Protein AF-A0A955B1M8-F1 (afdb_monomer)

Structure (mmCIF, N/CA/C/O backbone):
data_AF-A0A955B1M8-F1
#
_entry.id   AF-A0A955B1M8-F1
#
loop_
_atom_site.group_PDB
_atom_site.id
_atom_site.type_symbol
_atom_site.label_atom_id
_atom_site.label_alt_id
_atom_site.label_comp_id
_atom_site.label_asym_id
_atom_site.label_entity_id
_atom_site.label_seq_id
_atom_site.pdbx_PDB_ins_code
_atom_site.Cartn_x
_atom_site.Cartn_y
_atom_site.Cartn_z
_atom_site.occupancy
_atom_site.B_iso_or_equiv
_atom_site.auth_seq_id
_atom_site.auth_comp_id
_atom_site.auth_asym_id
_atom_site.auth_atom_id
_atom_site.pdbx_PDB_model_num
ATOM 1 N N . SER A 1 1 ? -8.672 4.794 -13.422 1.00 84.69 1 SER A N 1
ATOM 2 C CA . SER A 1 1 ? -8.353 3.386 -13.128 1.00 84.69 1 SER A CA 1
ATOM 3 C C . SER A 1 1 ? -8.372 2.590 -14.419 1.00 84.69 1 SER A C 1
ATOM 5 O O . SER A 1 1 ? -9.160 2.911 -15.304 1.00 84.69 1 SER A O 1
ATOM 7 N N . ILE A 1 2 ? -7.541 1.549 -14.507 1.00 91.94 2 ILE A N 1
ATOM 8 C CA . ILE A 1 2 ? -7.387 0.694 -15.699 1.00 91.94 2 ILE A CA 1
ATOM 9 C C . ILE A 1 2 ? -8.718 0.086 -16.150 1.00 91.94 2 ILE A C 1
ATOM 11 O O . ILE A 1 2 ? -9.044 0.092 -17.334 1.00 91.94 2 ILE A O 1
ATOM 15 N N . GLY A 1 3 ? -9.528 -0.379 -15.192 1.00 90.88 3 GLY A N 1
ATOM 16 C CA . GLY A 1 3 ? -10.853 -0.920 -15.483 1.00 90.88 3 GLY A CA 1
ATOM 17 C C . GLY A 1 3 ? -11.763 0.094 -16.174 1.00 90.88 3 GLY A C 1
ATOM 18 O O . GLY A 1 3 ? -12.448 -0.270 -17.115 1.00 90.88 3 GLY A O 1
ATOM 19 N N . ASN A 1 4 ? -11.717 1.371 -15.779 1.00 88.06 4 ASN A N 1
ATOM 20 C CA . ASN A 1 4 ? -12.517 2.447 -16.377 1.00 88.06 4 ASN A CA 1
ATOM 21 C C . ASN A 1 4 ? -11.866 3.136 -17.579 1.00 88.06 4 ASN A C 1
ATOM 23 O O . ASN A 1 4 ? -12.480 4.038 -18.138 1.00 88.06 4 ASN A O 1
ATOM 27 N N . GLU A 1 5 ? -10.660 2.718 -17.972 1.00 86.19 5 GLU A N 1
ATOM 28 C CA . GLU A 1 5 ? -9.931 3.282 -19.115 1.00 86.19 5 GLU A CA 1
ATOM 29 C C . GLU A 1 5 ? -9.796 4.809 -19.022 1.00 86.19 5 GLU A C 1
ATOM 31 O O . GLU A 1 5 ? -9.979 5.533 -19.996 1.00 86.19 5 GLU A O 1
ATOM 36 N N . LEU A 1 6 ? -9.506 5.305 -17.814 1.00 87.31 6 LEU A N 1
ATOM 37 C CA . LEU A 1 6 ? -9.215 6.726 -17.608 1.00 87.31 6 LEU A CA 1
ATOM 38 C C . LEU A 1 6 ? -7.874 7.098 -18.264 1.00 87.31 6 LEU A C 1
ATOM 40 O O . LEU A 1 6 ? -7.127 6.231 -18.717 1.00 87.31 6 LEU A O 1
ATOM 44 N N . ASN A 1 7 ? -7.545 8.386 -18.279 1.00 83.25 7 ASN A N 1
ATOM 45 C CA . ASN A 1 7 ? -6.286 8.860 -18.862 1.00 83.25 7 ASN A CA 1
ATOM 46 C C . ASN A 1 7 ? -5.085 8.696 -17.915 1.00 83.25 7 ASN A C 1
ATOM 48 O O . ASN A 1 7 ? -3.943 8.736 -18.362 1.00 83.25 7 ASN A O 1
ATOM 52 N N . ASP A 1 8 ? -5.341 8.518 -16.619 1.00 81.19 8 ASP A N 1
ATOM 53 C CA . ASP A 1 8 ? -4.325 8.432 -15.580 1.00 81.19 8 ASP A CA 1
ATOM 54 C C . ASP A 1 8 ? -4.761 7.537 -14.406 1.00 81.19 8 ASP A C 1
ATOM 56 O O . ASP A 1 8 ? -5.911 7.075 -14.285 1.00 81.19 8 ASP A O 1
ATOM 60 N N . CYS A 1 9 ? -3.813 7.289 -13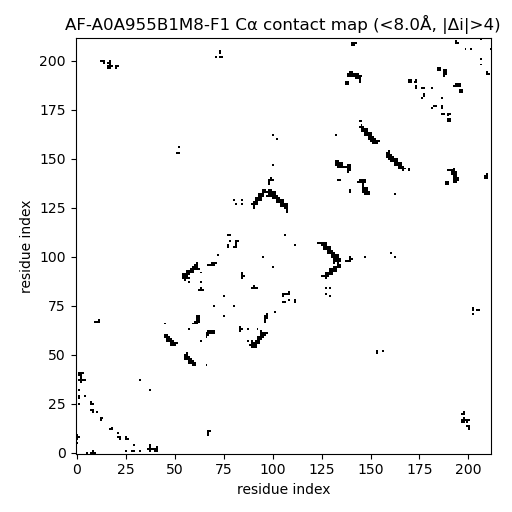.500 1.00 78.00 9 CYS A N 1
ATOM 61 C CA . CYS A 1 9 ? -4.070 6.501 -12.300 1.00 78.00 9 CYS A CA 1
ATOM 62 C C . CYS A 1 9 ? -4.919 7.249 -11.261 1.00 78.00 9 CYS A C 1
ATOM 64 O O . CYS A 1 9 ? -5.491 6.601 -10.385 1.00 78.00 9 CYS A O 1
ATOM 66 N N . GLN A 1 10 ? -5.014 8.583 -11.355 1.00 82.81 10 GLN A N 1
ATOM 67 C CA . GLN A 1 10 ? -5.601 9.458 -10.337 1.00 82.81 10 GLN A CA 1
ATOM 68 C C . GLN A 1 10 ? -5.016 9.194 -8.948 1.00 82.81 10 GLN A C 1
ATOM 70 O O . GLN A 1 10 ? -5.730 9.230 -7.955 1.00 82.81 10 GLN A O 1
ATOM 75 N N . CYS A 1 11 ? -3.715 8.919 -8.859 1.00 77.81 11 CYS A N 1
ATOM 76 C CA . CYS A 1 11 ? -3.073 8.532 -7.605 1.00 77.81 11 CYS A CA 1
ATOM 77 C C . CYS A 1 11 ? -3.009 9.668 -6.573 1.00 77.81 11 CYS A C 1
ATOM 79 O O . CYS A 1 11 ? -2.651 9.410 -5.438 1.00 77.81 11 CYS A O 1
ATOM 81 N N . GLY A 1 12 ? -3.339 10.914 -6.938 1.00 76.31 12 GLY A N 1
ATOM 82 C CA . GLY A 1 12 ? -3.339 12.048 -6.007 1.00 76.31 12 GLY A CA 1
ATOM 83 C C . GLY A 1 12 ? -1.964 12.690 -5.779 1.00 76.31 12 GLY A C 1
ATOM 84 O O . GLY A 1 12 ? -1.802 13.437 -4.817 1.00 76.31 12 GLY A O 1
ATOM 85 N N . TYR A 1 13 ? -0.982 12.426 -6.648 1.00 85.38 13 TYR A N 1
ATOM 86 C CA . TYR A 1 13 ? 0.336 13.060 -6.584 1.00 85.38 13 TYR A CA 1
ATOM 87 C C . TYR A 1 13 ? 0.274 14.540 -6.971 1.00 85.38 13 TYR A C 1
ATOM 89 O O . TYR A 1 13 ? -0.303 14.911 -7.993 1.00 85.38 13 TYR A O 1
ATOM 97 N N . THR A 1 14 ? 0.923 15.389 -6.179 1.00 84.75 14 THR A N 1
ATOM 98 C CA . THR A 1 14 ? 1.076 16.823 -6.473 1.00 84.75 14 THR A CA 1
ATOM 99 C C . THR A 1 14 ? 2.412 17.148 -7.137 1.00 84.75 14 THR A C 1
ATOM 101 O O . THR A 1 14 ? 2.517 18.168 -7.815 1.00 84.75 14 THR A O 1
ATOM 104 N N . ASP A 1 15 ? 3.420 16.288 -6.976 1.00 91.50 15 ASP A N 1
ATOM 105 C CA . ASP A 1 15 ? 4.753 16.502 -7.530 1.00 91.50 15 ASP A CA 1
ATOM 106 C C . ASP A 1 15 ? 4.849 16.039 -9.002 1.00 91.50 15 ASP A C 1
ATOM 108 O O . ASP A 1 15 ? 4.360 14.953 -9.343 1.00 91.50 15 ASP A O 1
ATOM 112 N N . PRO A 1 16 ? 5.465 16.825 -9.906 1.00 92.12 16 PRO A N 1
ATOM 113 C CA . PRO A 1 16 ? 5.622 16.444 -11.310 1.00 92.12 16 PRO A CA 1
ATOM 114 C C . PRO A 1 16 ? 6.433 15.161 -11.539 1.00 92.12 16 PRO A C 1
ATOM 116 O O . PRO A 1 16 ? 6.123 14.412 -12.465 1.00 92.12 16 PRO A O 1
ATOM 119 N N . ARG A 1 17 ? 7.460 14.885 -10.725 1.00 91.94 17 ARG A N 1
ATOM 120 C CA . ARG A 1 17 ? 8.286 13.674 -10.844 1.00 91.94 17 ARG A CA 1
ATOM 121 C C . ARG A 1 17 ? 7.486 12.438 -10.454 1.00 91.94 17 ARG A C 1
ATOM 123 O O . ARG A 1 17 ? 7.549 11.428 -11.153 1.00 91.94 17 ARG A O 1
ATOM 130 N N . ASP A 1 18 ? 6.707 12.530 -9.382 1.00 91.69 18 ASP A N 1
ATOM 131 C CA . ASP A 1 18 ? 5.825 11.442 -8.957 1.00 91.69 18 ASP A CA 1
ATOM 132 C C . ASP A 1 18 ? 4.757 11.158 -10.026 1.00 91.69 18 ASP A C 1
ATOM 134 O O . ASP A 1 18 ? 4.557 10.004 -10.408 1.00 91.69 18 ASP A O 1
ATOM 138 N N . ASN A 1 19 ? 4.150 12.207 -10.596 1.00 91.81 19 ASN A N 1
ATOM 139 C CA . ASN A 1 19 ? 3.197 12.074 -11.703 1.00 91.81 19 ASN A CA 1
ATOM 140 C C . ASN A 1 19 ? 3.824 11.465 -12.967 1.00 91.81 19 ASN A C 1
ATOM 142 O O . ASN A 1 19 ? 3.188 10.644 -13.623 1.00 91.81 19 ASN A O 1
ATOM 146 N N . TYR A 1 20 ? 5.069 11.815 -13.299 1.00 94.56 20 TYR A N 1
ATOM 147 C CA . TYR A 1 20 ? 5.779 11.254 -14.452 1.00 94.56 20 TYR A CA 1
ATOM 148 C C . TYR A 1 20 ? 5.910 9.728 -14.360 1.00 94.56 20 TYR A C 1
ATOM 150 O O . TYR A 1 20 ? 5.519 9.009 -15.280 1.00 94.56 20 TYR A O 1
ATOM 158 N N . PHE A 1 21 ? 6.406 9.213 -13.232 1.00 95.38 21 PHE A N 1
ATOM 159 C CA . PHE A 1 21 ? 6.533 7.767 -13.046 1.00 95.38 21 PHE A CA 1
ATOM 160 C C . PHE A 1 21 ? 5.171 7.079 -12.917 1.00 95.38 21 PHE A C 1
ATOM 162 O O . PHE A 1 21 ? 4.982 5.982 -13.446 1.00 95.38 21 PHE A O 1
ATOM 169 N N . ALA A 1 22 ? 4.202 7.723 -12.266 1.00 93.50 22 ALA A N 1
ATOM 170 C CA . ALA A 1 22 ? 2.839 7.211 -12.201 1.00 93.50 22 ALA A CA 1
ATOM 171 C C . ALA A 1 22 ? 2.211 7.059 -13.597 1.00 93.50 22 ALA A C 1
ATOM 173 O O . ALA A 1 22 ? 1.536 6.064 -13.854 1.00 93.50 22 ALA A O 1
ATOM 174 N N . GLN A 1 23 ? 2.474 7.994 -14.514 1.00 95.00 23 GLN A N 1
ATOM 175 C CA . GLN A 1 23 ? 1.978 7.904 -15.885 1.00 95.00 23 GLN A CA 1
ATOM 176 C C . GLN A 1 23 ? 2.639 6.756 -16.656 1.00 95.00 23 GLN A C 1
ATOM 178 O O . GLN A 1 23 ? 1.936 5.998 -17.314 1.00 95.00 23 GLN A O 1
ATOM 183 N N . ILE A 1 24 ? 3.958 6.557 -16.523 1.00 95.81 24 ILE A N 1
ATOM 184 C CA . ILE A 1 24 ? 4.655 5.443 -17.195 1.00 95.81 24 ILE A CA 1
ATOM 185 C C . ILE A 1 24 ? 4.062 4.091 -16.787 1.00 95.81 24 ILE A C 1
ATOM 187 O O . ILE A 1 24 ? 3.782 3.250 -17.644 1.00 95.81 24 ILE A O 1
ATOM 191 N N . SER A 1 25 ? 3.870 3.866 -15.484 1.00 94.94 25 SER A N 1
ATOM 192 C CA . SER A 1 25 ? 3.309 2.600 -14.999 1.00 94.94 25 SER A CA 1
ATOM 193 C C . SER A 1 25 ? 1.847 2.429 -15.421 1.00 94.94 25 SER A C 1
ATOM 195 O O . SER A 1 25 ? 1.438 1.319 -15.780 1.00 94.94 25 SER A O 1
ATOM 197 N N . TYR A 1 26 ? 1.075 3.519 -15.444 1.00 94.94 26 TYR A N 1
ATOM 198 C CA . TYR A 1 26 ? -0.305 3.519 -15.916 1.00 94.94 26 TYR A CA 1
ATOM 199 C C . TYR A 1 26 ? -0.406 3.152 -17.398 1.00 94.94 26 TYR A C 1
ATOM 201 O O . TYR A 1 26 ? -1.131 2.218 -17.738 1.00 94.94 26 TYR A O 1
ATOM 209 N N . ASP A 1 27 ? 0.354 3.827 -18.261 1.00 95.81 27 ASP A N 1
ATOM 210 C CA . ASP A 1 27 ? 0.342 3.614 -19.710 1.00 95.81 27 ASP A CA 1
ATOM 211 C C . ASP A 1 27 ? 0.753 2.184 -20.063 1.00 95.81 27 ASP A C 1
ATOM 213 O O . ASP A 1 27 ? 0.076 1.512 -20.847 1.00 95.81 27 ASP A O 1
ATOM 217 N N . TYR A 1 28 ? 1.817 1.682 -19.425 1.00 96.50 28 TYR A N 1
ATOM 218 C CA . TYR A 1 28 ? 2.248 0.297 -19.583 1.00 96.50 28 TYR A CA 1
ATOM 219 C C . TYR A 1 28 ? 1.136 -0.677 -19.177 1.00 96.50 28 TYR A C 1
ATOM 221 O O . TYR A 1 28 ? 0.776 -1.568 -19.948 1.00 96.50 28 TYR A O 1
ATOM 229 N N . THR A 1 29 ? 0.540 -0.491 -17.998 1.00 96.06 29 THR A N 1
ATOM 230 C CA . THR A 1 29 ? -0.522 -1.380 -17.502 1.00 96.06 29 THR A CA 1
ATOM 231 C C . THR A 1 29 ? -1.754 -1.327 -18.402 1.00 96.06 29 THR A C 1
ATOM 233 O O . THR A 1 29 ? -2.336 -2.365 -18.720 1.00 96.06 29 THR A O 1
ATOM 236 N N . GLN A 1 30 ? -2.142 -0.138 -18.866 1.00 94.69 30 GLN A N 1
ATOM 237 C CA . GLN A 1 30 ? -3.281 0.050 -19.757 1.00 94.69 30 GLN A CA 1
ATOM 238 C C . GLN A 1 30 ? -3.051 -0.683 -21.082 1.00 94.69 30 GLN A C 1
ATOM 240 O O . GLN A 1 30 ? -3.934 -1.419 -21.528 1.00 94.69 30 GLN A O 1
ATOM 245 N N . ALA A 1 31 ? -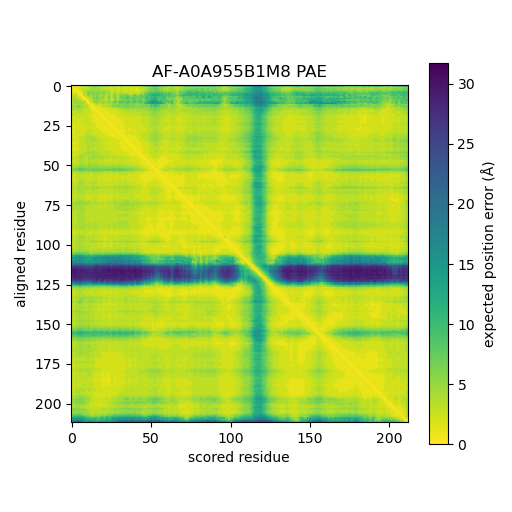1.863 -0.550 -21.678 1.00 95.31 31 ALA A N 1
ATOM 246 C CA . ALA A 1 31 ? -1.502 -1.221 -22.925 1.00 95.31 31 ALA A CA 1
ATOM 247 C C . ALA A 1 31 ? -1.485 -2.757 -22.803 1.00 95.31 31 ALA A C 1
ATOM 249 O O . ALA A 1 31 ? -1.883 -3.441 -23.745 1.00 95.31 31 ALA A O 1
ATOM 250 N N . HIS A 1 32 ? -1.100 -3.293 -21.640 1.00 96.12 32 HIS A N 1
ATOM 251 C CA . HIS A 1 32 ? -0.934 -4.737 -21.418 1.00 96.12 32 HIS A CA 1
ATOM 252 C C . HIS A 1 32 ? -2.121 -5.417 -20.717 1.00 96.12 32 HIS A C 1
ATOM 254 O O . HIS A 1 32 ? -2.119 -6.633 -20.531 1.00 96.12 32 HIS A O 1
ATOM 260 N N . THR A 1 33 ? -3.174 -4.677 -20.363 1.00 96.88 33 THR A N 1
ATOM 261 C CA . THR A 1 33 ? -4.392 -5.262 -19.786 1.00 96.88 33 THR A CA 1
ATOM 262 C C . THR A 1 33 ? -5.435 -5.500 -20.874 1.00 96.88 33 THR A C 1
ATOM 264 O O . THR A 1 33 ? -5.958 -4.552 -21.459 1.00 96.88 33 THR A O 1
ATOM 267 N N . SER A 1 34 ? -5.784 -6.765 -21.119 1.00 96.94 34 SER A N 1
ATOM 268 C CA . SER A 1 34 ? -6.830 -7.145 -22.084 1.00 96.94 34 SER A CA 1
ATOM 269 C C . SER A 1 34 ? -8.209 -6.561 -21.736 1.00 96.94 34 SER A C 1
ATOM 271 O O . SER A 1 34 ? -8.515 -6.324 -20.567 1.00 96.94 34 SER A O 1
ATOM 273 N N . ALA A 1 35 ? -9.091 -6.424 -22.730 1.00 96.06 35 ALA A N 1
ATOM 274 C CA . ALA A 1 35 ? -10.457 -5.933 -22.521 1.00 96.06 35 ALA A CA 1
ATOM 275 C C . ALA A 1 35 ? -11.272 -6.781 -21.522 1.00 96.06 35 ALA A C 1
ATOM 277 O O . ALA A 1 35 ? -12.074 -6.233 -20.769 1.00 96.06 35 ALA A O 1
ATOM 278 N N . GLU A 1 36 ? -11.060 -8.100 -21.494 1.00 97.44 36 GLU A N 1
ATOM 279 C CA . GLU A 1 36 ? -11.683 -9.000 -20.515 1.00 97.44 36 GLU A CA 1
ATOM 280 C C . GLU A 1 36 ? -11.273 -8.631 -19.085 1.00 97.44 36 GLU A C 1
ATOM 282 O O . GLU A 1 36 ? -12.127 -8.336 -18.250 1.00 97.44 36 GLU A O 1
ATOM 287 N N . HIS A 1 37 ? -9.967 -8.535 -18.831 1.00 97.50 37 HIS A N 1
ATOM 288 C CA . HIS A 1 37 ? -9.439 -8.163 -17.521 1.00 97.50 37 HIS A CA 1
ATOM 289 C C . HIS A 1 37 ? -9.816 -6.727 -17.120 1.00 97.50 37 HIS A C 1
ATOM 291 O O . HIS A 1 37 ? -10.076 -6.474 -15.948 1.00 97.50 37 HIS A O 1
ATOM 297 N N . ARG A 1 38 ? -9.931 -5.784 -18.069 1.00 95.75 38 ARG A N 1
ATOM 298 C CA . ARG A 1 38 ? -10.443 -4.432 -17.769 1.00 95.75 38 ARG A CA 1
ATOM 299 C C . ARG A 1 38 ? -11.888 -4.466 -17.275 1.00 95.75 38 ARG A C 1
ATOM 301 O O . ARG A 1 38 ? -12.208 -3.753 -16.330 1.00 95.75 38 ARG A O 1
ATOM 308 N N . ARG A 1 39 ? -12.761 -5.283 -17.882 1.00 96.31 39 ARG A N 1
ATOM 309 C CA . ARG A 1 39 ? -14.145 -5.462 -17.396 1.00 96.31 39 ARG A CA 1
ATOM 310 C C . ARG A 1 39 ? -14.152 -6.056 -15.994 1.00 96.31 39 ARG A C 1
ATOM 312 O O . ARG A 1 39 ? -14.760 -5.468 -15.114 1.00 96.31 39 ARG A O 1
ATOM 319 N N . TYR A 1 40 ? -13.376 -7.115 -15.770 1.00 97.25 40 TYR A N 1
ATOM 320 C CA . TYR A 1 40 ? -13.223 -7.702 -14.440 1.00 97.25 40 TYR A CA 1
ATOM 321 C C . TYR A 1 40 ? -12.792 -6.666 -13.386 1.00 97.25 40 TYR A C 1
ATOM 323 O O . TYR A 1 40 ? -13.433 -6.541 -12.349 1.00 97.25 40 TYR A O 1
ATOM 331 N N . LEU A 1 41 ? -11.756 -5.867 -13.667 1.00 96.25 41 LEU A N 1
ATOM 332 C CA . LEU A 1 41 ? -11.272 -4.827 -12.750 1.00 96.25 41 LEU A CA 1
ATOM 333 C C . LEU A 1 41 ? -12.301 -3.719 -12.489 1.00 96.25 41 LEU A C 1
ATOM 335 O O . LEU A 1 41 ? -12.273 -3.100 -11.428 1.00 96.25 41 LEU A O 1
ATOM 339 N N . ARG A 1 42 ? -13.173 -3.433 -13.460 1.00 94.88 42 ARG A N 1
ATOM 340 C CA . ARG A 1 42 ? -14.242 -2.433 -13.342 1.00 94.88 42 ARG A CA 1
ATOM 341 C C . ARG A 1 42 ? -15.334 -2.873 -12.371 1.00 94.88 42 ARG A C 1
ATOM 343 O O . ARG A 1 42 ? -15.902 -2.023 -11.694 1.00 94.88 42 ARG A O 1
ATOM 350 N N . ASP A 1 43 ? -15.591 -4.175 -12.316 1.00 95.81 43 ASP A N 1
ATOM 351 C CA . ASP A 1 43 ? -16.682 -4.769 -11.541 1.00 95.81 43 ASP A CA 1
ATOM 352 C C . ASP A 1 43 ? -16.273 -5.094 -10.092 1.00 95.81 43 ASP A C 1
ATOM 354 O O . ASP A 1 43 ? -17.103 -5.532 -9.293 1.00 95.81 43 ASP A O 1
ATOM 358 N N . LEU A 1 44 ? -15.002 -4.876 -9.730 1.00 95.81 44 LEU A N 1
ATOM 359 C CA . LEU A 1 44 ? -14.532 -5.060 -8.360 1.00 95.81 44 LEU A CA 1
ATOM 360 C C . LEU A 1 44 ? -15.223 -4.075 -7.403 1.00 95.81 44 LEU A C 1
ATOM 362 O O . LEU A 1 44 ? -15.355 -2.889 -7.721 1.00 95.81 44 LEU A O 1
ATOM 366 N N . PRO A 1 45 ? -15.621 -4.532 -6.202 1.00 95.44 45 PRO A N 1
ATOM 367 C CA . PRO A 1 45 ? -16.217 -3.653 -5.212 1.00 95.44 45 PRO A CA 1
ATOM 368 C C . PRO A 1 45 ? -15.192 -2.621 -4.728 1.00 95.44 45 PRO A C 1
ATOM 370 O O . PRO A 1 45 ? -14.009 -2.917 -4.559 1.00 95.44 45 PRO A O 1
ATOM 373 N N . THR A 1 46 ? -15.656 -1.401 -4.466 1.00 93.25 46 THR A N 1
ATOM 374 C CA . THR A 1 46 ? -14.808 -0.316 -3.946 1.00 93.25 46 THR A CA 1
ATOM 375 C C . THR A 1 46 ? -14.442 -0.502 -2.474 1.00 93.25 46 THR A C 1
ATOM 377 O O . THR A 1 46 ? -13.443 0.051 -2.015 1.00 93.25 46 THR A O 1
ATOM 380 N N . GLU A 1 47 ? -15.247 -1.273 -1.743 1.00 97.06 47 GLU A N 1
ATOM 381 C CA . GLU A 1 47 ? -15.049 -1.634 -0.343 1.00 97.06 47 GLU A CA 1
ATOM 382 C C . GLU A 1 47 ? -15.650 -3.013 -0.041 1.00 97.06 47 GLU A C 1
ATOM 384 O O . GLU A 1 47 ? -16.558 -3.476 -0.732 1.00 97.06 47 GLU A O 1
ATOM 389 N N . ILE A 1 48 ? -15.156 -3.667 1.009 1.00 98.31 48 ILE A N 1
ATOM 390 C CA . ILE A 1 48 ? -15.704 -4.929 1.521 1.00 98.31 48 ILE A CA 1
ATOM 391 C C . ILE A 1 48 ? -16.027 -4.738 2.998 1.00 98.31 48 ILE A C 1
ATOM 393 O O . ILE A 1 48 ? -15.197 -4.244 3.758 1.00 98.31 48 ILE A O 1
ATOM 397 N N . ARG A 1 49 ? -17.222 -5.159 3.416 1.00 98.44 49 ARG A N 1
ATOM 398 C CA . ARG A 1 49 ? -17.677 -5.080 4.807 1.00 98.44 49 ARG A CA 1
ATOM 399 C C . ARG A 1 49 ? -18.050 -6.455 5.324 1.00 98.44 49 ARG A C 1
ATOM 401 O O . ARG A 1 49 ? -18.740 -7.208 4.640 1.00 98.44 49 ARG A O 1
ATOM 408 N N . PHE A 1 50 ? -17.618 -6.771 6.536 1.00 98.00 50 PHE A N 1
ATOM 409 C CA . PHE A 1 50 ? -17.975 -8.014 7.216 1.00 98.00 50 PHE A CA 1
ATOM 410 C C . PHE A 1 50 ? -17.895 -7.843 8.736 1.00 98.00 50 PHE A C 1
ATOM 412 O O . PHE A 1 50 ? -17.490 -6.793 9.233 1.00 98.00 50 PHE A O 1
ATOM 419 N N . ARG A 1 51 ? -18.310 -8.867 9.488 1.00 96.38 51 ARG A N 1
ATOM 420 C CA . ARG A 1 51 ? -18.145 -8.913 10.945 1.00 96.38 51 ARG A CA 1
ATOM 421 C C . ARG A 1 51 ? -17.047 -9.897 11.323 1.00 96.38 51 ARG A C 1
ATOM 423 O O . ARG A 1 51 ? -17.042 -11.024 10.832 1.00 96.38 51 ARG A O 1
ATOM 430 N N . LEU A 1 52 ? -16.161 -9.477 12.217 1.00 95.06 52 LEU A N 1
ATOM 431 C CA . LEU A 1 52 ? -15.239 -10.344 12.940 1.00 95.06 52 LEU A CA 1
ATOM 432 C C . LEU A 1 52 ? -15.737 -10.411 14.386 1.00 95.06 52 LEU A C 1
ATOM 434 O O . LEU A 1 52 ? -15.553 -9.466 15.152 1.00 95.06 52 LEU A O 1
ATOM 438 N N . ASN A 1 53 ? -16.450 -11.490 14.719 1.00 93.00 53 ASN A N 1
ATOM 439 C CA . ASN A 1 53 ? -17.277 -11.581 15.928 1.00 93.00 53 ASN A CA 1
ATOM 440 C C . ASN A 1 53 ? -18.222 -10.370 16.052 1.00 93.00 53 ASN A C 1
ATOM 442 O O . ASN A 1 53 ? -19.066 -10.152 15.178 1.00 93.00 53 ASN A O 1
ATOM 446 N N . GLU A 1 54 ? -18.074 -9.563 17.106 1.00 90.88 54 GLU A N 1
ATOM 447 C CA . GLU A 1 54 ? -18.935 -8.403 17.341 1.00 90.88 54 GLU A CA 1
ATOM 448 C C . GLU A 1 54 ? -18.477 -7.119 16.638 1.00 90.88 54 GLU A C 1
ATOM 450 O O . GLU A 1 54 ? -19.205 -6.125 16.639 1.00 90.88 54 GLU A O 1
ATOM 455 N N . ARG A 1 55 ? -17.306 -7.143 15.993 1.00 94.31 55 ARG A N 1
ATOM 456 C CA . ARG A 1 55 ? -16.677 -5.968 15.382 1.00 94.31 55 ARG A CA 1
ATOM 457 C C . ARG A 1 55 ? -17.005 -5.874 13.897 1.00 94.31 55 ARG A C 1
ATOM 459 O O . ARG A 1 55 ? -16.840 -6.836 13.146 1.00 94.31 55 ARG A O 1
ATOM 466 N N . ARG A 1 56 ? -17.436 -4.698 13.454 1.00 97.25 56 ARG A N 1
ATOM 467 C CA . ARG A 1 56 ? -17.647 -4.327 12.051 1.00 97.25 56 ARG A CA 1
ATOM 468 C C . ARG A 1 56 ? -16.300 -3.998 11.419 1.00 97.25 56 ARG A C 1
ATOM 470 O O . ARG A 1 56 ? -15.611 -3.084 11.865 1.00 97.25 56 ARG A O 1
ATOM 477 N N . VAL A 1 57 ? -15.940 -4.733 10.376 1.00 98.44 57 VAL A N 1
ATOM 478 C CA . VAL A 1 57 ? -14.692 -4.552 9.636 1.00 98.44 57 VAL A CA 1
ATOM 479 C C . VAL A 1 57 ? -14.992 -3.950 8.271 1.00 98.44 57 VAL A C 1
ATOM 481 O O . VAL A 1 57 ? -15.860 -4.446 7.547 1.00 98.44 57 VAL A O 1
ATOM 484 N N . LEU A 1 58 ? -14.248 -2.906 7.914 1.00 98.69 58 LEU A N 1
ATOM 485 C CA . LEU A 1 58 ? -14.254 -2.277 6.599 1.00 98.69 58 LEU A CA 1
ATOM 486 C C . LEU A 1 58 ? -12.887 -2.453 5.935 1.00 98.69 58 LEU A C 1
ATOM 488 O O . LEU A 1 58 ? -11.878 -1.992 6.463 1.00 98.69 58 LEU A O 1
ATOM 492 N N . LEU A 1 59 ? -12.860 -3.066 4.754 1.00 98.56 59 LEU A N 1
ATOM 493 C CA . LEU A 1 59 ? -11.710 -3.055 3.854 1.00 98.56 59 LEU A CA 1
ATOM 494 C C . LEU A 1 59 ? -11.916 -1.969 2.795 1.00 98.56 59 LEU A C 1
ATOM 496 O O . LEU A 1 59 ? -12.913 -1.994 2.071 1.00 98.56 59 LEU A O 1
ATOM 500 N N . CYS A 1 60 ? -10.960 -1.054 2.669 1.00 97.88 60 CYS A N 1
ATOM 501 C CA . CYS A 1 60 ? -10.957 0.002 1.656 1.00 97.88 60 CYS A CA 1
ATOM 502 C C . CYS A 1 60 ? -9.538 0.211 1.099 1.00 97.88 60 CYS A C 1
ATOM 504 O O . CYS A 1 60 ? -8.557 -0.218 1.701 1.00 97.88 60 CYS A O 1
ATOM 506 N N . HIS A 1 61 ? -9.405 0.841 -0.074 1.00 96.31 61 HIS A N 1
ATOM 507 C CA . HIS A 1 61 ? -8.079 1.047 -0.672 1.00 96.31 61 HIS A CA 1
ATOM 508 C C . HIS A 1 61 ? -7.290 2.165 0.030 1.00 96.31 61 HIS A C 1
ATOM 510 O O . HIS A 1 61 ? -6.244 1.889 0.602 1.00 96.31 61 HIS A O 1
ATOM 516 N N . GLY A 1 62 ? -7.780 3.409 0.001 1.00 95.50 62 GLY A N 1
ATOM 517 C CA . GLY A 1 62 ? -7.116 4.567 0.618 1.00 95.50 62 GLY A CA 1
ATOM 518 C C . GLY A 1 62 ? -7.722 4.931 1.968 1.00 95.50 62 GLY A C 1
ATOM 519 O O . GLY A 1 62 ? -7.123 4.710 3.017 1.00 95.50 62 GLY A O 1
ATOM 520 N N . SER A 1 63 ? -8.944 5.455 1.942 1.00 96.69 63 SER A N 1
ATOM 521 C CA . SER A 1 63 ? -9.753 5.717 3.132 1.00 96.69 63 SER A CA 1
ATOM 522 C C . SER A 1 63 ? -11.220 5.332 2.879 1.00 96.69 63 SER A C 1
ATOM 524 O O . SER A 1 63 ? -11.614 5.183 1.716 1.00 96.69 63 SER A O 1
ATOM 526 N N . PRO A 1 64 ? -12.066 5.255 3.927 1.00 97.00 64 PRO A N 1
ATOM 527 C CA . PRO A 1 64 ? -13.514 5.089 3.765 1.00 97.00 64 PRO A CA 1
ATOM 528 C C . PRO A 1 64 ? -14.176 6.192 2.926 1.00 97.00 64 PRO A C 1
ATOM 530 O O . PRO A 1 64 ? -15.249 6.000 2.366 1.00 97.00 64 PRO A O 1
ATOM 533 N N . ARG A 1 65 ? -13.536 7.363 2.825 1.00 94.81 65 ARG A N 1
ATOM 534 C CA . ARG A 1 65 ? -14.045 8.519 2.084 1.00 94.81 65 ARG A CA 1
ATOM 535 C C . ARG A 1 65 ? -13.641 8.496 0.614 1.00 94.81 65 ARG A C 1
ATOM 537 O O . ARG A 1 65 ? -14.385 8.993 -0.233 1.00 94.81 65 ARG A O 1
ATOM 544 N N . ARG A 1 66 ? -12.428 8.026 0.305 1.00 94.25 66 ARG A N 1
ATOM 545 C CA . ARG A 1 66 ? -11.870 8.120 -1.046 1.00 94.25 66 ARG A CA 1
ATOM 546 C C . ARG A 1 66 ? -10.785 7.074 -1.308 1.00 94.25 66 ARG A C 1
ATOM 548 O O . ARG A 1 66 ? -9.854 6.897 -0.530 1.00 94.25 66 ARG A O 1
ATOM 555 N N . THR A 1 67 ? -10.857 6.444 -2.480 1.00 93.00 67 THR A N 1
ATOM 556 C CA . THR A 1 67 ? -9.929 5.388 -2.915 1.00 93.00 67 THR A CA 1
ATOM 557 C C . THR A 1 67 ? -8.471 5.844 -3.008 1.00 93.00 67 THR A C 1
ATOM 559 O O . THR A 1 67 ? -7.599 5.097 -2.593 1.00 93.00 67 THR A O 1
ATOM 562 N N . ASN A 1 68 ? -8.192 7.039 -3.533 1.00 91.88 68 ASN A N 1
ATOM 563 C CA . ASN A 1 68 ? -6.835 7.573 -3.743 1.00 91.88 68 ASN A CA 1
ATOM 564 C C . ASN A 1 68 ? -6.362 8.506 -2.609 1.00 91.88 68 ASN A C 1
ATOM 566 O O . ASN A 1 68 ? -5.542 9.396 -2.826 1.00 91.88 68 ASN A O 1
ATOM 570 N N . GLU A 1 69 ? -6.954 8.393 -1.419 1.00 94.19 69 GLU A N 1
ATOM 571 C CA . GLU A 1 69 ? -6.529 9.177 -0.263 1.00 94.19 69 GLU A CA 1
ATOM 572 C C . GLU A 1 69 ? -5.380 8.476 0.463 1.00 94.19 69 GLU A C 1
ATOM 574 O O . GLU A 1 69 ? -5.522 7.346 0.928 1.00 94.19 69 GLU A O 1
ATOM 579 N N . PHE A 1 70 ? -4.242 9.161 0.586 1.00 94.62 70 PHE A N 1
ATOM 580 C CA . PHE A 1 70 ? -3.120 8.679 1.383 1.00 94.62 70 PHE A CA 1
ATOM 581 C C . PHE A 1 70 ? -3.350 8.945 2.871 1.00 94.62 70 PHE A C 1
ATOM 583 O O . PHE A 1 70 ? -3.400 10.096 3.308 1.00 94.62 70 PHE A O 1
ATOM 590 N N . VAL A 1 71 ? -3.417 7.871 3.656 1.00 96.62 71 VAL A N 1
ATOM 591 C CA . VAL A 1 71 ? -3.512 7.929 5.119 1.00 96.62 71 VAL A CA 1
ATOM 592 C C . VAL A 1 71 ? -2.186 7.474 5.727 1.00 96.62 71 VAL A C 1
ATOM 594 O O . VAL A 1 71 ? -1.900 6.280 5.842 1.00 96.62 71 VAL A O 1
ATOM 597 N N . TRP A 1 72 ? -1.352 8.445 6.095 1.00 96.69 72 TRP A N 1
ATOM 598 C CA . TRP A 1 72 ? -0.009 8.212 6.632 1.00 96.69 72 TRP A CA 1
ATOM 599 C C . TRP A 1 72 ? -0.007 8.102 8.153 1.00 96.69 72 TRP A C 1
ATOM 601 O O . TRP A 1 72 ? -0.738 8.833 8.828 1.00 96.69 72 TRP A O 1
ATOM 611 N N . GLU A 1 73 ? 0.883 7.273 8.699 1.00 96.69 73 GLU A N 1
ATOM 612 C CA . GLU A 1 73 ? 1.054 7.110 10.145 1.00 96.69 73 GLU A CA 1
ATOM 613 C C . GLU A 1 73 ? 1.385 8.455 10.812 1.00 96.69 73 GLU A C 1
ATOM 615 O O . GLU A 1 73 ? 0.768 8.847 11.804 1.00 96.69 73 GLU A O 1
ATOM 620 N N . SER A 1 74 ? 2.347 9.194 10.260 1.00 96.00 74 SER A N 1
ATOM 621 C CA . SER A 1 74 ? 2.922 10.358 10.931 1.00 96.00 74 SER A CA 1
ATOM 622 C C . SER A 1 74 ? 2.081 11.628 10.905 1.00 96.00 74 SER A C 1
ATOM 624 O O . SER A 1 74 ? 2.305 12.505 11.748 1.00 96.00 74 SER A O 1
ATOM 626 N N . SER A 1 75 ? 1.187 11.752 9.919 1.00 95.31 75 SER A N 1
ATOM 627 C CA . SER A 1 75 ? 0.419 12.971 9.636 1.00 95.31 75 SER A CA 1
ATOM 628 C C . SER A 1 75 ? -1.088 12.805 9.824 1.00 95.31 75 SER A C 1
ATOM 630 O O . SER A 1 75 ? -1.801 13.807 9.856 1.00 95.31 75 SER A O 1
ATOM 632 N N . SER A 1 76 ? -1.576 11.581 10.050 1.00 96.81 76 SER A N 1
ATOM 633 C CA . SER A 1 76 ? -2.972 11.347 10.427 1.00 96.81 76 SER A CA 1
ATOM 634 C C . SER A 1 76 ? -3.137 11.420 11.944 1.00 96.81 76 SER A C 1
ATOM 636 O O . SER A 1 76 ? -2.535 10.638 12.687 1.00 96.81 76 SER A O 1
ATOM 638 N N . SER A 1 77 ? -3.961 12.353 12.423 1.00 95.75 77 SER A N 1
ATOM 639 C CA . SER A 1 77 ? -4.284 12.464 13.850 1.00 95.75 77 SER A CA 1
ATOM 640 C C . SER A 1 77 ? -5.294 11.398 14.286 1.00 95.75 77 SER A C 1
ATOM 642 O O . SER A 1 77 ? -6.113 10.944 13.489 1.00 95.75 77 SER A O 1
ATOM 644 N N . ASN A 1 78 ? -5.289 11.031 15.572 1.00 95.62 78 ASN A N 1
ATOM 645 C CA . ASN A 1 78 ? -6.264 10.073 16.114 1.00 95.62 78 ASN A CA 1
ATOM 646 C C . ASN A 1 78 ? -7.705 10.555 15.921 1.00 95.62 78 ASN A C 1
ATOM 648 O O . ASN A 1 78 ? -8.560 9.770 15.542 1.00 95.62 78 ASN A O 1
ATOM 652 N N . GLN A 1 79 ? -7.954 11.853 16.112 1.00 94.38 79 GLN A N 1
ATOM 653 C CA . GLN A 1 79 ? -9.272 12.471 15.927 1.00 94.38 79 GLN A CA 1
ATOM 654 C C . GLN A 1 79 ? -9.765 12.355 14.480 1.00 94.38 79 GLN A C 1
ATOM 656 O O . GLN A 1 79 ? -10.940 12.085 14.248 1.00 94.38 79 GLN A O 1
ATOM 661 N N . PHE A 1 80 ? -8.872 12.543 13.503 1.00 95.19 80 PHE A N 1
ATOM 662 C CA . PHE A 1 80 ? -9.208 12.385 12.091 1.00 95.19 80 PHE A CA 1
ATOM 663 C C . PHE A 1 80 ? -9.547 10.930 11.756 1.00 95.19 80 PHE A C 1
ATOM 665 O O . PHE A 1 80 ? -10.599 10.669 11.179 1.00 95.19 80 PHE A O 1
ATOM 672 N N . LEU A 1 81 ? -8.690 9.988 12.163 1.00 97.19 81 LEU A N 1
ATOM 673 C CA . LEU A 1 81 ? -8.905 8.562 11.910 1.00 97.19 81 LEU A CA 1
ATOM 674 C C . LEU A 1 81 ? -10.170 8.044 12.606 1.00 97.19 81 LEU A C 1
ATOM 676 O O . LEU A 1 81 ? -10.935 7.300 11.999 1.00 97.19 81 LEU A O 1
ATOM 680 N N . ARG A 1 82 ? -10.417 8.472 13.853 1.00 95.88 82 ARG A N 1
ATOM 681 C CA . ARG A 1 82 ? -11.603 8.077 14.621 1.00 95.88 82 ARG A CA 1
ATOM 682 C C . ARG A 1 82 ? -12.878 8.571 13.952 1.00 95.88 82 ARG A C 1
ATOM 684 O O . ARG A 1 82 ? -13.770 7.769 13.716 1.00 95.88 82 ARG A O 1
ATOM 691 N N . ARG A 1 83 ? -12.920 9.847 13.548 1.00 95.31 83 ARG A N 1
ATOM 692 C CA . ARG A 1 83 ? -14.055 10.397 12.794 1.00 95.31 83 ARG A CA 1
ATOM 693 C C . ARG A 1 83 ? -14.344 9.580 11.533 1.00 95.31 83 ARG A C 1
ATOM 695 O O . ARG A 1 83 ? -15.498 9.268 11.283 1.00 95.31 83 ARG A O 1
ATOM 702 N N . LEU A 1 84 ? -13.316 9.227 10.756 1.00 96.81 84 LEU A N 1
ATOM 703 C CA . LEU A 1 84 ? -13.506 8.422 9.545 1.00 96.81 84 LEU A CA 1
ATOM 704 C C . LEU A 1 84 ? -14.051 7.021 9.847 1.00 96.81 84 LEU A C 1
ATOM 706 O O . LEU A 1 84 ? -14.871 6.524 9.083 1.00 96.81 84 LEU A O 1
ATOM 710 N N . ALA A 1 85 ? -13.599 6.382 10.928 1.00 97.12 85 ALA A N 1
ATOM 711 C CA . ALA A 1 85 ? -14.113 5.080 11.349 1.00 97.12 85 ALA A CA 1
ATOM 712 C C . ALA A 1 85 ? -15.586 5.167 11.792 1.00 97.12 85 ALA A C 1
ATOM 714 O O . ALA A 1 85 ? -16.397 4.340 11.376 1.00 97.12 85 ALA A O 1
ATOM 715 N N . ASP A 1 86 ? -15.941 6.210 12.550 1.00 95.19 86 ASP A N 1
ATOM 716 C CA . ASP A 1 86 ? -17.307 6.464 13.021 1.00 95.19 86 ASP A CA 1
ATOM 717 C C . ASP A 1 86 ? -18.272 6.770 11.874 1.00 95.19 86 ASP A C 1
ATOM 719 O O . ASP A 1 86 ? -19.324 6.142 11.770 1.00 95.19 86 ASP A O 1
ATOM 723 N N . GLU A 1 87 ? -17.899 7.687 10.974 1.00 96.12 87 GLU A N 1
ATOM 724 C CA . GLU A 1 87 ? -18.679 8.016 9.771 1.00 96.12 87 GLU A CA 1
ATOM 725 C C . GLU A 1 87 ? -18.867 6.796 8.863 1.00 96.12 87 GLU A C 1
ATOM 727 O O . GLU A 1 87 ? -19.885 6.667 8.186 1.00 96.12 87 GLU A O 1
ATOM 732 N N . ALA A 1 88 ? -17.885 5.894 8.851 1.00 97.12 88 ALA A N 1
ATOM 733 C CA . ALA A 1 88 ? -17.945 4.652 8.105 1.00 97.12 88 ALA A CA 1
ATOM 734 C C . ALA A 1 88 ? -18.651 3.519 8.858 1.00 97.12 88 ALA A C 1
ATOM 736 O O . ALA A 1 88 ? -18.745 2.425 8.300 1.00 97.12 88 ALA A O 1
ATOM 737 N N . GLU A 1 89 ? -19.117 3.739 10.091 1.00 96.69 89 GLU A N 1
ATOM 738 C CA . GLU A 1 89 ? -19.742 2.720 10.936 1.00 96.69 89 GLU A CA 1
ATOM 739 C C . GLU A 1 89 ? -18.880 1.447 11.068 1.00 96.69 89 GLU A C 1
ATOM 741 O O . GLU A 1 89 ? -19.376 0.319 10.971 1.00 96.69 89 GLU A O 1
ATOM 746 N N . ALA A 1 90 ? -17.568 1.623 11.248 1.00 97.31 90 ALA A N 1
ATOM 747 C CA . ALA A 1 90 ? -16.596 0.538 11.310 1.00 97.31 90 ALA A CA 1
ATOM 748 C C . ALA A 1 90 ? -15.804 0.571 12.621 1.00 97.31 90 ALA A C 1
ATOM 750 O O . ALA A 1 90 ? -15.233 1.591 12.996 1.00 97.31 90 ALA A O 1
ATOM 751 N N . ASP A 1 91 ? -15.712 -0.582 13.280 1.00 96.44 91 ASP A N 1
ATOM 752 C CA . ASP A 1 91 ? -14.914 -0.751 14.499 1.00 96.44 91 ASP A CA 1
ATOM 753 C C . ASP A 1 91 ? -13.454 -1.088 14.145 1.00 96.44 91 ASP A C 1
ATOM 755 O O . ASP A 1 91 ? -12.529 -0.835 14.915 1.00 96.44 91 ASP A O 1
ATOM 759 N N . ILE A 1 92 ? -13.230 -1.653 12.953 1.00 98.00 92 ILE A N 1
ATOM 760 C CA . ILE A 1 92 ? -11.907 -1.890 12.376 1.00 98.00 92 ILE A CA 1
ATOM 761 C C . ILE A 1 92 ? -11.904 -1.401 10.926 1.00 98.00 92 ILE A C 1
ATOM 763 O O . ILE A 1 92 ? -12.690 -1.873 10.103 1.00 98.00 92 ILE A O 1
ATOM 767 N N . VAL A 1 93 ? -10.989 -0.492 10.599 1.00 98.56 93 VAL A N 1
ATOM 768 C CA . VAL A 1 93 ? -10.725 -0.040 9.230 1.00 98.56 93 VAL A CA 1
ATOM 769 C C . VAL A 1 93 ? -9.396 -0.618 8.771 1.00 98.56 93 VAL A C 1
ATOM 771 O O . VAL A 1 93 ? -8.344 -0.290 9.317 1.00 98.56 93 VAL A O 1
ATOM 774 N N . CYS A 1 94 ? -9.440 -1.446 7.735 1.00 98.56 94 CYS A N 1
ATOM 775 C CA . CYS A 1 94 ? -8.268 -1.939 7.031 1.00 98.56 94 CYS A CA 1
ATOM 776 C C . CYS A 1 94 ? -8.119 -1.160 5.719 1.00 98.56 94 CYS A C 1
ATOM 778 O O . CYS A 1 94 ? -8.902 -1.335 4.781 1.00 98.56 94 CYS A O 1
ATOM 780 N N . ALA A 1 95 ? -7.113 -0.297 5.669 1.00 97.81 95 ALA A N 1
ATOM 781 C CA . ALA A 1 95 ? -6.731 0.489 4.504 1.00 97.81 95 ALA A CA 1
ATOM 782 C C . ALA A 1 95 ? -5.408 -0.018 3.911 1.00 97.81 95 ALA A C 1
ATOM 784 O O . ALA A 1 95 ? -4.688 -0.800 4.530 1.00 97.81 95 ALA A O 1
ATOM 785 N N . THR A 1 96 ? -5.064 0.441 2.714 1.00 95.88 96 THR A N 1
ATOM 786 C CA . THR A 1 96 ? -3.776 0.186 2.058 1.00 95.88 96 THR A CA 1
ATOM 787 C C . THR A 1 96 ? -3.285 1.485 1.397 1.00 95.88 96 THR A C 1
ATOM 789 O O . THR A 1 96 ? -3.150 2.504 2.078 1.00 95.88 96 THR A O 1
ATOM 792 N N . HIS A 1 97 ? -3.025 1.478 0.089 1.00 94.62 97 HIS A N 1
ATOM 793 C CA . HIS A 1 97 ? -2.696 2.611 -0.781 1.00 94.62 97 HIS A CA 1
ATOM 794 C C . HIS A 1 97 ? -1.325 3.248 -0.546 1.00 94.62 97 HIS A C 1
ATOM 796 O O . HIS A 1 97 ? -0.536 3.338 -1.483 1.00 94.62 97 HIS A O 1
ATOM 802 N N . THR A 1 98 ? -0.996 3.628 0.691 1.00 94.31 98 THR A N 1
ATOM 803 C CA . THR A 1 98 ? 0.362 4.081 1.026 1.00 94.31 98 THR A CA 1
ATOM 804 C C . THR A 1 98 ? 1.379 2.970 0.808 1.00 94.31 98 THR A C 1
ATOM 806 O O . THR A 1 98 ? 2.528 3.260 0.529 1.00 94.31 98 THR A O 1
ATOM 809 N N . GLY A 1 99 ? 0.974 1.707 0.960 1.00 92.19 99 GLY A N 1
ATOM 810 C CA . GLY A 1 99 ? 1.866 0.560 0.864 1.00 92.19 99 GLY A CA 1
ATOM 811 C C . GLY A 1 99 ? 2.846 0.411 2.021 1.00 92.19 99 GLY A C 1
ATOM 812 O O . GLY A 1 99 ? 3.734 -0.419 1.908 1.00 92.19 99 GLY A O 1
ATOM 813 N N . ILE A 1 100 ? 2.685 1.169 3.112 1.00 95.69 100 ILE A N 1
ATOM 814 C CA . ILE A 1 100 ? 3.500 1.062 4.330 1.00 95.69 100 ILE A CA 1
ATOM 815 C C . ILE A 1 100 ? 2.601 0.612 5.472 1.00 95.69 100 ILE A C 1
ATOM 817 O O . ILE A 1 100 ? 1.670 1.335 5.842 1.00 95.69 100 ILE A O 1
ATOM 821 N N . LYS A 1 101 ? 2.893 -0.558 6.041 1.00 97.19 101 LYS A N 1
ATOM 822 C CA . LYS A 1 101 ? 2.119 -1.110 7.146 1.00 97.19 101 LYS A CA 1
ATOM 823 C C . LYS A 1 101 ? 2.289 -0.316 8.437 1.00 97.19 101 LYS A C 1
ATOM 825 O O . LYS A 1 101 ? 3.388 0.101 8.800 1.00 97.19 101 LYS A O 1
ATOM 830 N N . TRP A 1 102 ? 1.188 -0.143 9.150 1.00 97.81 102 TRP A N 1
ATOM 831 C CA . TRP A 1 102 ? 1.140 0.383 10.512 1.00 97.81 102 TRP A CA 1
ATOM 832 C C . TRP A 1 102 ? -0.249 0.119 11.083 1.00 97.81 102 TRP A C 1
ATOM 834 O O . TRP A 1 102 ? -1.203 -0.115 10.342 1.00 97.81 102 TRP A O 1
ATOM 844 N N . GLU A 1 103 ? -0.382 0.173 12.399 1.00 98.00 103 GLU A N 1
ATOM 845 C CA . GLU A 1 103 ? -1.685 0.092 13.047 1.00 98.00 103 GLU A CA 1
ATOM 846 C C . GLU A 1 103 ? -1.813 1.120 14.164 1.00 98.00 103 GLU A C 1
ATOM 848 O O . GLU A 1 103 ? -0.818 1.640 14.680 1.00 98.00 103 GLU A O 1
ATOM 853 N N . ARG A 1 104 ? -3.054 1.430 14.532 1.00 97.12 104 ARG A N 1
ATOM 854 C CA . ARG A 1 104 ? -3.355 2.289 15.668 1.00 97.12 104 ARG A CA 1
ATOM 855 C C . ARG A 1 104 ? -4.695 1.936 16.293 1.00 97.12 104 ARG A C 1
ATOM 857 O O . ARG A 1 104 ? -5.708 1.882 15.600 1.00 97.12 104 ARG A O 1
ATOM 864 N N . THR A 1 105 ? -4.697 1.799 17.613 1.00 96.06 105 THR A N 1
ATOM 865 C CA . THR A 1 105 ? -5.919 1.814 18.420 1.00 96.06 105 THR A CA 1
ATOM 866 C C . THR A 1 105 ? -6.356 3.259 18.648 1.00 96.06 105 THR A C 1
ATOM 868 O O . THR A 1 105 ? -5.549 4.118 19.013 1.00 96.06 105 THR A O 1
ATOM 871 N N . LEU A 1 106 ? -7.625 3.534 18.381 1.00 94.38 106 LEU A N 1
ATOM 872 C CA . LEU A 1 106 ? -8.238 4.851 18.392 1.00 94.38 106 LEU A CA 1
ATOM 873 C C . LEU A 1 106 ? -9.277 4.903 19.517 1.00 94.38 106 LEU A C 1
ATOM 875 O O . LEU A 1 106 ? -10.348 4.302 19.360 1.00 94.38 106 LEU A O 1
ATOM 879 N N . PRO A 1 107 ? -8.990 5.633 20.607 1.00 89.19 107 PRO A N 1
ATOM 880 C CA . PRO A 1 107 ? -9.963 5.819 21.671 1.00 89.19 107 PRO A CA 1
ATOM 881 C C . PRO A 1 107 ? -11.181 6.599 21.171 1.00 89.19 107 PRO A C 1
ATOM 883 O O . PRO A 1 107 ? -11.167 7.187 20.078 1.00 89.19 107 PRO A O 1
ATOM 886 N N . SER A 1 108 ? -12.243 6.591 21.971 1.00 81.75 108 SER A N 1
ATOM 887 C CA . SER A 1 108 ? -13.476 7.321 21.673 1.00 81.75 108 SER A CA 1
ATOM 888 C C . SER A 1 108 ? -13.220 8.826 21.471 1.00 81.75 108 SER A C 1
ATOM 890 O O . SER A 1 108 ? -12.236 9.396 21.953 1.00 81.75 108 SER A O 1
ATOM 892 N N . ILE A 1 109 ? -14.109 9.507 20.735 1.00 76.44 109 ILE A N 1
ATOM 893 C CA . ILE A 1 109 ? -13.984 10.959 20.509 1.00 76.44 109 ILE A CA 1
ATOM 894 C C . ILE A 1 109 ? -14.011 11.729 21.834 1.00 76.44 109 ILE A C 1
ATOM 896 O O . ILE A 1 109 ? -13.268 12.699 21.970 1.00 76.44 109 ILE A O 1
ATOM 900 N N . GLU A 1 110 ? -14.817 11.290 22.804 1.00 72.25 110 GLU A N 1
ATOM 901 C CA . GLU A 1 110 ? -14.894 11.900 24.135 1.00 72.25 110 GLU A CA 1
ATOM 902 C C . GLU A 1 110 ? -13.516 11.900 24.811 1.00 72.25 110 GLU A C 1
ATOM 904 O O . GLU A 1 110 ? -13.009 12.964 25.171 1.00 72.25 110 GLU A O 1
ATOM 909 N N . GLU A 1 111 ? -12.839 10.750 24.837 1.00 72.75 111 GLU A N 1
ATOM 910 C CA . GLU A 1 111 ? -11.482 10.600 25.382 1.00 72.75 111 GLU A CA 1
ATOM 911 C C . GLU A 1 111 ? -10.417 11.392 24.606 1.00 72.75 111 GLU A C 1
ATOM 913 O O . GLU A 1 111 ? -9.420 11.838 25.172 1.00 72.75 111 GLU A O 1
ATOM 918 N N . LEU A 1 112 ? -10.617 11.599 23.302 1.00 74.94 112 LEU A N 1
ATOM 919 C CA . LEU A 1 112 ? -9.732 12.416 22.465 1.00 74.94 112 LEU A CA 1
ATOM 920 C C . LEU A 1 112 ? -9.972 13.926 22.607 1.00 74.94 112 LEU A C 1
ATOM 922 O O . LEU A 1 112 ? -9.125 14.713 22.165 1.00 74.94 112 LEU A O 1
ATOM 926 N N . SER A 1 113 ? -11.132 14.321 23.134 1.00 68.56 113 SER A N 1
ATOM 927 C CA . SER A 1 113 ? -11.574 15.713 23.262 1.00 68.56 113 SER A CA 1
ATOM 928 C C . SER A 1 113 ? -11.320 16.305 24.647 1.00 68.56 113 SER A C 1
ATOM 930 O O . SER A 1 113 ? -11.218 17.527 24.761 1.00 68.56 113 SER A O 1
ATOM 932 N N . ASP A 1 114 ? -11.152 15.462 25.670 1.00 56.28 114 ASP A N 1
ATOM 933 C CA . ASP A 1 114 ? -11.117 15.899 27.058 1.00 56.28 114 ASP A CA 1
ATOM 934 C C . ASP A 1 114 ? -9.885 15.383 27.810 1.00 56.28 114 ASP A C 1
ATOM 936 O O . ASP A 1 114 ? -9.770 14.210 28.155 1.00 56.28 114 ASP A O 1
ATOM 940 N N . SER A 1 115 ? -8.951 16.284 28.118 1.00 53.19 115 SER A N 1
ATOM 941 C CA . SER A 1 115 ? -7.907 16.034 29.119 1.00 53.19 115 SER A CA 1
ATOM 942 C C . SER A 1 115 ? -8.297 16.546 30.513 1.00 53.19 115 SER A C 1
ATOM 944 O O . SER A 1 115 ? -7.469 16.488 31.423 1.00 53.19 115 SER A O 1
ATOM 946 N N . THR A 1 116 ? -9.537 17.031 30.719 1.00 49.34 116 THR A N 1
ATOM 947 C CA . THR A 1 116 ? -9.929 17.687 31.984 1.00 49.34 116 THR A CA 1
ATOM 948 C C . THR A 1 116 ? -11.341 17.435 32.524 1.00 49.34 116 THR A C 1
ATOM 950 O O . THR A 1 116 ? -11.565 17.763 33.690 1.00 49.34 116 THR A O 1
ATOM 953 N N . VAL A 1 117 ? -12.284 16.836 31.793 1.00 50.16 117 VAL A N 1
ATOM 954 C CA . VAL A 1 117 ? -13.633 16.569 32.325 1.00 50.16 117 VAL A CA 1
ATOM 955 C C . VAL A 1 117 ? -13.981 15.087 32.235 1.00 50.16 117 VAL A C 1
ATOM 957 O O . VAL A 1 117 ? -14.444 14.558 31.233 1.00 50.16 117 VAL A O 1
ATOM 960 N N . SER A 1 118 ? -13.806 14.416 33.372 1.00 45.97 118 SER A N 1
ATOM 961 C CA . SER A 1 118 ? -14.434 13.132 33.676 1.00 45.97 118 SER A CA 1
ATOM 962 C C . SER A 1 118 ? -15.954 13.337 33.730 1.00 45.97 118 SER A C 1
ATOM 964 O O . SER A 1 118 ? -16.509 13.647 34.789 1.00 45.97 118 SER A O 1
ATOM 966 N N . THR A 1 119 ? -16.645 13.166 32.606 1.00 47.84 119 THR A N 1
ATOM 967 C CA . THR A 1 119 ? -18.073 12.848 32.640 1.00 47.84 119 THR A CA 1
ATOM 968 C C . THR A 1 119 ? -18.203 11.330 32.718 1.00 47.84 119 THR A C 1
ATOM 970 O O . THR A 1 119 ? -17.741 10.590 31.858 1.00 47.84 119 THR A O 1
ATOM 973 N N . GLN A 1 120 ? -18.757 10.848 33.829 1.00 45.50 120 GLN A N 1
ATOM 974 C CA . GLN A 1 120 ? -19.058 9.435 34.042 1.00 45.50 120 GLN A CA 1
ATOM 975 C C . GLN A 1 120 ? -20.260 9.048 33.172 1.00 45.50 120 GLN A C 1
ATOM 977 O O . GLN A 1 120 ? -21.390 9.003 33.653 1.00 45.50 120 GLN A O 1
ATOM 982 N N . SER A 1 121 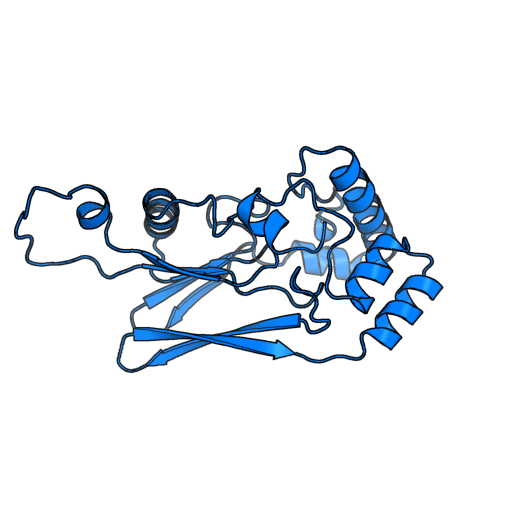? -20.021 8.803 31.883 1.00 51.56 121 SER A N 1
ATOM 983 C CA . SER A 1 121 ? -20.932 8.021 31.050 1.00 51.56 121 SER A CA 1
ATOM 984 C C . SER A 1 121 ? -20.632 6.537 31.268 1.00 51.56 121 SER A C 1
ATOM 986 O O . SER A 1 121 ? -19.490 6.096 31.163 1.00 51.56 121 SER A O 1
ATOM 988 N N . SER A 1 122 ? -21.652 5.758 31.626 1.00 51.56 122 SER A N 1
ATOM 989 C CA . SER A 1 122 ? -21.539 4.339 32.003 1.00 51.56 122 SER A CA 1
ATOM 990 C C . SER A 1 122 ? -21.337 3.389 30.815 1.00 51.56 122 SER A C 1
ATOM 992 O O . SER A 1 122 ? -21.302 2.175 31.010 1.00 51.56 122 SER A O 1
ATOM 994 N N . ILE A 1 123 ? -21.274 3.919 29.591 1.00 54.56 123 ILE A N 1
ATOM 995 C CA . ILE A 1 123 ? -21.101 3.160 28.353 1.00 54.56 123 ILE A CA 1
ATOM 996 C C . ILE A 1 123 ? -19.959 3.828 27.591 1.00 54.56 123 ILE A C 1
ATOM 998 O O . ILE A 1 123 ? -20.163 4.825 26.908 1.00 54.56 123 ILE A O 1
ATOM 1002 N N . THR A 1 124 ? -18.744 3.316 27.767 1.00 62.03 124 THR A N 1
ATOM 1003 C CA . THR A 1 124 ? -17.594 3.726 26.959 1.00 62.03 124 THR A CA 1
ATOM 1004 C C . THR A 1 124 ? -17.746 3.086 25.584 1.00 62.03 124 THR A C 1
ATOM 1006 O O . THR A 1 124 ? -17.826 1.859 25.484 1.00 62.03 124 THR A O 1
ATOM 1009 N N . GLU A 1 125 ? -17.835 3.905 24.536 1.00 70.88 125 GLU A N 1
ATOM 1010 C CA . GLU A 1 125 ? -17.771 3.417 23.155 1.00 70.88 125 GLU A CA 1
ATOM 1011 C C . GLU A 1 125 ? -16.486 2.596 22.966 1.00 70.88 125 GLU A C 1
ATOM 1013 O O . GLU A 1 125 ? -15.426 3.022 23.436 1.00 70.88 125 GLU A O 1
ATOM 1018 N N . PRO A 1 126 ? -16.540 1.426 22.307 1.00 80.56 126 PRO A N 1
ATOM 1019 C CA . PRO A 1 126 ? -15.351 0.617 22.115 1.00 80.56 126 PRO A CA 1
ATOM 1020 C C . PRO A 1 126 ? -14.318 1.349 21.249 1.00 80.56 126 PRO A C 1
ATOM 1022 O O . PRO A 1 126 ? -14.647 2.099 20.317 1.00 80.56 126 PRO A O 1
ATOM 1025 N N . ASP A 1 127 ? -13.047 1.074 21.533 1.00 90.25 127 ASP A N 1
ATOM 1026 C CA . ASP A 1 127 ? -11.935 1.521 20.703 1.00 90.25 127 ASP A CA 1
ATOM 1027 C C . ASP A 1 127 ? -12.119 1.059 19.253 1.00 90.25 127 ASP A C 1
ATOM 1029 O O . ASP A 1 127 ? -12.486 -0.090 18.978 1.00 90.25 127 ASP A O 1
ATOM 1033 N N . ALA A 1 128 ? -11.802 1.955 18.321 1.00 94.69 128 ALA A N 1
ATOM 1034 C CA . ALA A 1 128 ? -11.700 1.617 16.910 1.00 94.69 128 ALA A CA 1
ATOM 1035 C C . ALA A 1 128 ? -10.251 1.256 16.572 1.00 94.69 128 ALA A C 1
ATOM 1037 O O . ALA A 1 128 ? -9.312 1.723 17.214 1.00 94.69 128 ALA A O 1
ATOM 1038 N N . HIS A 1 129 ? -10.042 0.453 15.535 1.00 97.00 129 HIS A N 1
ATOM 1039 C CA . HIS A 1 129 ? -8.704 0.079 15.083 1.00 97.00 129 HIS A CA 1
ATOM 1040 C C . HIS A 1 129 ? -8.500 0.495 13.635 1.00 97.00 129 HIS A C 1
ATOM 1042 O O . HIS A 1 129 ? -9.290 0.146 12.762 1.00 97.00 129 HIS A O 1
ATOM 1048 N N . TRP A 1 130 ? -7.420 1.224 13.374 1.00 98.25 130 TRP A N 1
ATOM 1049 C CA . TRP A 1 130 ? -6.990 1.543 12.020 1.00 98.25 130 TRP A CA 1
ATOM 1050 C C . TRP A 1 130 ? -5.764 0.722 11.668 1.00 98.25 130 TRP A C 1
ATOM 1052 O O . TRP A 1 130 ? -4.758 0.784 12.371 1.00 98.25 130 TRP A O 1
ATOM 1062 N N . ILE A 1 131 ? -5.835 -0.017 10.570 1.00 98.50 131 ILE A N 1
ATOM 1063 C CA . ILE A 1 131 ? -4.775 -0.908 10.116 1.00 98.50 131 ILE A CA 1
ATOM 1064 C C . ILE A 1 131 ? -4.458 -0.548 8.670 1.00 98.50 131 ILE A C 1
ATOM 1066 O O . ILE A 1 131 ? -5.297 -0.700 7.787 1.00 98.50 131 ILE A O 1
ATOM 1070 N N . ASN A 1 132 ? -3.240 -0.085 8.412 1.00 98.12 132 ASN A N 1
ATOM 1071 C CA . ASN A 1 132 ? -2.700 -0.069 7.064 1.00 98.12 132 ASN A CA 1
ATOM 1072 C C . ASN A 1 132 ? -2.034 -1.422 6.804 1.00 98.12 132 ASN A C 1
ATOM 1074 O O . ASN A 1 132 ? -1.053 -1.766 7.463 1.00 98.12 132 ASN A O 1
ATOM 1078 N N . VAL A 1 133 ? -2.602 -2.214 5.897 1.00 97.88 133 VAL A N 1
ATOM 1079 C CA . VAL A 1 133 ? -2.281 -3.647 5.770 1.00 97.88 133 VAL A CA 1
ATOM 1080 C C . VAL A 1 133 ? -1.021 -3.939 4.947 1.00 97.88 133 VAL A C 1
ATOM 1082 O O . VAL A 1 133 ? -0.654 -5.097 4.761 1.00 97.88 133 VAL A O 1
ATOM 1085 N N . GLY A 1 134 ? -0.364 -2.898 4.431 1.00 95.75 134 GLY A N 1
ATOM 1086 C CA . GLY A 1 134 ? 0.722 -3.036 3.463 1.00 95.75 134 GLY A CA 1
ATOM 1087 C C . GLY A 1 134 ? 0.212 -3.346 2.051 1.00 95.75 134 GLY A C 1
ATOM 1088 O O . GLY A 1 134 ? -0.964 -3.138 1.726 1.00 95.75 134 GLY A O 1
ATOM 1089 N N . VAL A 1 135 ? 1.120 -3.795 1.184 1.00 95.31 135 VAL A N 1
ATOM 1090 C CA . VAL A 1 135 ? 0.852 -4.156 -0.216 1.00 95.31 135 VAL A CA 1
ATOM 1091 C C . VAL A 1 135 ? 1.709 -5.345 -0.644 1.00 95.31 135 VAL A C 1
ATOM 1093 O O . VAL A 1 135 ? 2.810 -5.550 -0.140 1.00 95.31 135 VAL A O 1
ATOM 1096 N N . LEU A 1 136 ? 1.213 -6.088 -1.637 1.00 96.06 136 LEU A N 1
ATOM 1097 C CA . LEU A 1 136 ? 1.914 -7.223 -2.247 1.00 96.06 136 LEU A CA 1
ATOM 1098 C C . LEU A 1 136 ? 2.681 -6.864 -3.528 1.00 96.06 136 LEU A C 1
ATOM 1100 O O . LEU A 1 136 ? 3.540 -7.622 -3.957 1.00 96.06 136 LEU A O 1
ATOM 1104 N N . GLY A 1 137 ? 2.346 -5.742 -4.173 1.00 92.88 137 GLY A N 1
ATOM 1105 C CA . GLY A 1 137 ? 2.868 -5.395 -5.504 1.00 92.88 137 GLY A CA 1
ATOM 1106 C C . GLY A 1 137 ? 4.163 -4.580 -5.510 1.00 92.88 137 GLY A C 1
ATOM 1107 O O . GLY A 1 137 ? 4.709 -4.324 -6.578 1.00 92.88 137 GLY A O 1
ATOM 1108 N N . ARG A 1 138 ? 4.631 -4.122 -4.345 1.00 95.31 138 ARG A N 1
ATOM 1109 C CA . ARG A 1 138 ? 5.834 -3.294 -4.189 1.00 95.31 138 ARG A CA 1
ATOM 1110 C C . ARG A 1 138 ? 6.379 -3.480 -2.769 1.00 95.31 138 ARG A C 1
ATOM 1112 O O . ARG A 1 138 ? 5.574 -3.408 -1.842 1.00 95.31 138 ARG A O 1
ATOM 1119 N N . PRO A 1 139 ? 7.690 -3.689 -2.570 1.00 96.75 139 PRO A N 1
ATOM 1120 C CA . PRO A 1 139 ? 8.277 -3.708 -1.236 1.00 96.75 139 PRO A CA 1
ATOM 1121 C C . PRO A 1 139 ? 8.010 -2.406 -0.482 1.00 96.75 139 PRO A C 1
ATOM 1123 O O . PRO A 1 139 ? 7.872 -1.334 -1.082 1.00 96.75 139 PRO A O 1
ATOM 1126 N N . GLU A 1 140 ? 7.953 -2.491 0.840 1.00 95.38 140 GLU A N 1
ATOM 1127 C CA . GLU A 1 140 ? 7.904 -1.301 1.685 1.00 95.38 140 GLU A CA 1
ATOM 1128 C C . GLU A 1 140 ? 9.183 -0.475 1.560 1.00 95.38 140 GLU A C 1
ATOM 1130 O O . GLU A 1 140 ? 10.226 -0.993 1.189 1.00 95.38 140 GLU A O 1
ATOM 1135 N N . ASN A 1 141 ? 9.110 0.821 1.872 1.00 95.38 141 ASN A N 1
ATOM 1136 C CA . ASN A 1 141 ? 10.282 1.697 1.875 1.00 95.38 141 ASN A CA 1
ATOM 1137 C C . ASN A 1 141 ? 11.117 1.505 3.155 1.00 95.38 141 ASN A C 1
ATOM 1139 O O . ASN A 1 141 ? 11.222 2.427 3.967 1.00 95.38 141 ASN A O 1
ATOM 1143 N N . ASP A 1 142 ? 11.634 0.297 3.377 1.00 94.75 142 ASP A N 1
ATOM 1144 C CA . ASP A 1 142 ? 12.362 -0.088 4.595 1.00 94.75 142 ASP A CA 1
ATOM 1145 C C . ASP A 1 142 ? 13.656 -0.884 4.333 1.00 94.75 142 ASP A C 1
ATOM 1147 O O . ASP A 1 142 ? 14.280 -1.384 5.275 1.00 94.75 142 ASP A O 1
ATOM 1151 N N . GLY A 1 143 ? 14.072 -0.990 3.067 1.00 96.00 143 GLY A N 1
ATOM 1152 C CA . GLY A 1 143 ? 15.289 -1.686 2.653 1.00 96.00 143 GLY A CA 1
ATOM 1153 C C . GLY A 1 143 ? 15.166 -3.208 2.638 1.00 96.00 143 GLY A C 1
ATOM 1154 O O . GLY A 1 143 ? 16.169 -3.900 2.458 1.00 96.00 143 GLY A O 1
ATOM 1155 N N . ARG A 1 144 ? 13.961 -3.750 2.851 1.00 96.88 144 ARG A N 1
ATOM 1156 C CA . ARG A 1 144 ? 13.673 -5.177 2.688 1.00 96.88 144 ARG A CA 1
ATOM 1157 C C . ARG A 1 144 ? 13.027 -5.407 1.335 1.00 96.88 144 ARG A C 1
ATOM 1159 O O . ARG A 1 144 ? 12.194 -4.628 0.889 1.00 96.88 144 ARG A O 1
ATOM 1166 N N . THR A 1 145 ? 13.380 -6.510 0.693 1.00 97.88 145 THR A N 1
ATOM 1167 C CA . THR A 1 145 ? 12.862 -6.849 -0.637 1.00 97.88 145 THR A CA 1
ATOM 1168 C C . THR A 1 145 ? 11.566 -7.648 -0.590 1.00 97.88 145 THR A C 1
ATOM 1170 O O . THR A 1 145 ? 10.928 -7.805 -1.626 1.00 97.88 145 THR A O 1
ATOM 1173 N N . CYS A 1 146 ? 11.146 -8.113 0.590 1.00 98.06 146 CYS A N 1
ATOM 1174 C CA . CYS A 1 146 ? 9.877 -8.799 0.792 1.00 98.06 146 CYS A CA 1
ATOM 1175 C C . CYS A 1 146 ? 8.673 -7.846 0.731 1.00 98.06 146 CYS A C 1
ATOM 1177 O O . CYS A 1 146 ? 8.790 -6.624 0.845 1.00 98.06 146 CYS A O 1
ATOM 1179 N N . VAL A 1 147 ? 7.491 -8.430 0.555 1.00 98.00 147 VAL A N 1
ATOM 1180 C CA . VAL A 1 147 ? 6.205 -7.719 0.603 1.00 98.00 147 VAL A CA 1
ATOM 1181 C C . VAL A 1 147 ? 5.389 -8.180 1.803 1.00 98.00 147 VAL A C 1
ATOM 1183 O O . VAL A 1 147 ? 5.777 -9.124 2.488 1.00 98.00 147 VAL A O 1
ATOM 1186 N N . TRP A 1 148 ? 4.274 -7.512 2.093 1.00 97.62 148 TRP A N 1
ATOM 1187 C CA . TRP A 1 148 ? 3.557 -7.714 3.351 1.00 97.62 148 TRP A CA 1
ATOM 1188 C C . TRP A 1 148 ? 2.075 -7.987 3.127 1.00 97.62 148 TRP A C 1
ATOM 1190 O O . TRP A 1 148 ? 1.430 -7.360 2.286 1.00 97.62 148 TRP A O 1
ATOM 1200 N N . TYR A 1 149 ? 1.533 -8.901 3.928 1.00 96.38 149 TYR A N 1
ATOM 1201 C CA . TYR A 1 149 ? 0.099 -8.977 4.181 1.00 96.38 149 TYR A CA 1
ATOM 1202 C C . TYR A 1 149 ? -0.168 -8.984 5.683 1.00 96.38 149 TYR A C 1
ATOM 1204 O O . TYR A 1 149 ? 0.726 -9.209 6.503 1.00 96.38 149 TYR A O 1
ATOM 1212 N N . THR A 1 150 ? -1.424 -8.754 6.042 1.00 98.25 150 THR A N 1
ATOM 1213 C CA . THR A 1 150 ? -1.861 -8.695 7.432 1.00 98.25 150 THR A CA 1
ATOM 1214 C C . THR A 1 150 ? -2.795 -9.849 7.755 1.00 98.25 150 THR A C 1
ATOM 1216 O O . THR A 1 150 ? -3.780 -10.077 7.056 1.00 98.25 150 THR A O 1
ATOM 1219 N N . LEU A 1 151 ? -2.509 -10.542 8.855 1.00 97.88 151 LEU A N 1
ATOM 1220 C CA . LEU A 1 151 ? -3.470 -11.388 9.550 1.00 97.88 151 LEU A CA 1
ATOM 1221 C C . LEU A 1 151 ? -4.189 -10.549 10.605 1.00 97.88 151 LEU A C 1
ATOM 1223 O O . LEU A 1 151 ? -3.541 -9.885 11.414 1.00 97.88 151 LEU A O 1
ATOM 1227 N N . LEU A 1 152 ? -5.519 -10.590 10.581 1.00 97.62 152 LEU A N 1
ATOM 1228 C CA . LEU A 1 152 ? -6.381 -9.990 11.590 1.00 97.62 152 LEU A CA 1
ATOM 1229 C C . LEU A 1 152 ? -7.158 -11.108 12.282 1.00 97.62 152 LEU A C 1
ATOM 1231 O O . LEU A 1 152 ? -7.918 -11.834 11.642 1.00 97.62 152 LEU A O 1
ATOM 1235 N N . GLU A 1 153 ? -6.962 -11.234 13.586 1.00 96.19 153 GLU A N 1
ATOM 1236 C CA . GLU A 1 153 ? -7.595 -12.250 14.421 1.00 96.19 153 GLU A CA 1
ATOM 1237 C C . GLU A 1 153 ? -8.343 -11.585 15.573 1.00 96.19 153 GLU A C 1
ATOM 1239 O O . GLU A 1 153 ? -7.960 -10.509 16.023 1.00 96.19 153 GLU A O 1
ATOM 1244 N N . ASP A 1 154 ? -9.379 -12.238 16.093 1.00 93.25 154 ASP A N 1
ATOM 1245 C CA . ASP A 1 154 ? -9.948 -11.884 17.392 1.00 93.25 154 ASP A CA 1
ATOM 1246 C C . ASP A 1 154 ? -9.371 -12.816 18.463 1.00 93.25 154 ASP A C 1
ATOM 1248 O O . ASP A 1 154 ? -9.482 -14.043 18.383 1.00 93.25 154 ASP A O 1
ATOM 1252 N N . VAL A 1 155 ? -8.733 -12.218 19.463 1.00 93.12 15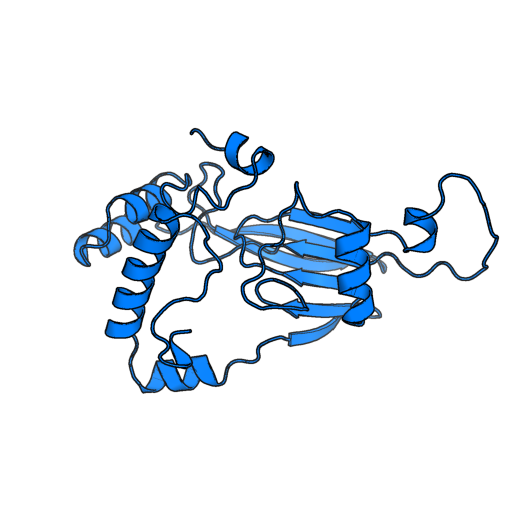5 VAL A N 1
ATOM 1253 C CA . VAL A 1 155 ? -8.099 -12.892 20.587 1.00 93.12 155 VAL A CA 1
ATOM 1254 C C . VAL A 1 155 ? -8.794 -12.434 21.860 1.00 93.12 155 VAL A C 1
ATOM 1256 O O . VAL A 1 155 ? -8.507 -11.362 22.391 1.00 93.12 155 VAL A O 1
ATOM 1259 N N . ALA A 1 156 ? -9.699 -13.273 22.366 1.00 88.50 156 ALA A N 1
ATOM 1260 C CA . ALA A 1 156 ? -10.461 -13.018 23.591 1.00 88.50 156 ALA A CA 1
ATOM 1261 C C . ALA A 1 156 ? -11.247 -11.686 23.581 1.00 88.50 156 ALA A C 1
ATOM 1263 O O . ALA A 1 156 ? -11.336 -11.010 24.604 1.00 88.50 156 ALA A O 1
ATOM 1264 N N . GLY A 1 157 ? -11.828 -11.318 22.436 1.00 84.75 157 GLY A N 1
ATOM 1265 C CA . GLY A 1 157 ? -12.633 -10.108 22.247 1.00 84.75 157 GLY A CA 1
ATOM 1266 C C . GLY A 1 157 ? -11.838 -8.890 21.764 1.00 84.75 157 GLY A C 1
ATOM 1267 O O . GLY A 1 157 ? -12.428 -7.831 21.530 1.00 84.75 157 GLY A O 1
ATOM 1268 N N . SER A 1 158 ? -10.520 -9.021 21.597 1.00 86.81 158 SER A N 1
ATOM 1269 C CA . SER A 1 158 ? -9.611 -7.953 21.165 1.00 86.81 158 SER A CA 1
ATOM 1270 C C . SER A 1 158 ? -8.989 -8.288 19.811 1.00 86.81 158 SER A C 1
ATOM 1272 O O . SER A 1 158 ? -8.564 -9.425 19.610 1.00 86.81 158 SER A O 1
ATOM 1274 N N . PRO A 1 159 ? -8.881 -7.334 18.870 1.00 91.94 159 PRO A N 1
ATOM 1275 C CA . PRO A 1 159 ? -8.306 -7.617 17.577 1.00 91.94 159 PRO A CA 1
ATOM 1276 C C . PRO A 1 159 ? -6.788 -7.665 17.720 1.00 91.94 159 PRO A C 1
ATOM 1278 O O . PRO A 1 159 ? -6.169 -6.811 18.359 1.00 91.94 159 PRO A O 1
ATOM 1281 N N . ARG A 1 160 ? -6.183 -8.674 17.110 1.00 95.56 160 ARG A N 1
ATOM 1282 C CA . ARG A 1 160 ? -4.741 -8.815 17.000 1.00 95.56 160 ARG A CA 1
ATOM 1283 C C . ARG A 1 160 ? -4.359 -8.755 15.536 1.00 95.56 160 ARG A C 1
ATOM 1285 O O . ARG A 1 160 ? -4.803 -9.576 14.735 1.00 95.56 160 ARG A O 1
ATOM 1292 N N . THR A 1 161 ? -3.481 -7.815 15.228 1.00 97.38 161 THR A N 1
ATOM 1293 C CA . THR A 1 161 ? -2.851 -7.677 13.922 1.00 97.38 161 THR A CA 1
ATOM 1294 C C . THR A 1 161 ? -1.515 -8.410 13.934 1.00 97.38 161 THR A C 1
ATOM 1296 O O . THR A 1 161 ? -0.741 -8.313 14.884 1.00 97.38 161 THR A O 1
ATOM 1299 N N . THR A 1 162 ? -1.215 -9.158 12.878 1.00 98.38 162 THR A N 1
ATOM 1300 C CA . THR A 1 162 ? 0.131 -9.676 12.617 1.00 98.38 162 THR A CA 1
ATOM 1301 C C . THR A 1 162 ? 0.515 -9.349 11.188 1.00 98.38 162 THR A C 1
ATOM 1303 O O . THR A 1 162 ? -0.156 -9.760 10.244 1.00 98.38 162 THR A O 1
ATOM 1306 N N . PHE A 1 163 ? 1.610 -8.614 11.026 1.00 98.25 163 PHE A N 1
ATOM 1307 C CA . PHE A 1 163 ? 2.190 -8.345 9.719 1.00 98.25 163 PHE A CA 1
ATOM 1308 C C . PHE A 1 163 ? 3.108 -9.490 9.314 1.00 98.25 163 PHE A C 1
ATOM 1310 O O . PHE A 1 163 ? 4.097 -9.770 9.993 1.00 98.25 163 PHE A O 1
ATOM 1317 N N . VAL A 1 164 ? 2.781 -10.145 8.206 1.00 98.19 164 VAL A N 1
ATOM 1318 C CA . VAL A 1 164 ? 3.499 -11.320 7.725 1.00 98.19 164 VAL A CA 1
ATOM 1319 C C . VAL A 1 164 ? 4.306 -10.947 6.481 1.00 98.19 164 VAL A C 1
ATOM 1321 O O . VAL A 1 164 ? 3.713 -10.500 5.493 1.00 98.19 164 VAL A O 1
ATOM 1324 N N . PRO A 1 165 ? 5.643 -11.112 6.508 1.00 97.94 165 PRO A N 1
ATOM 1325 C CA . PRO A 1 165 ? 6.465 -10.921 5.326 1.00 97.94 165 PRO A CA 1
ATOM 1326 C C . PRO A 1 165 ? 6.283 -12.095 4.361 1.00 97.94 165 PRO A C 1
ATOM 1328 O O . PRO A 1 165 ? 6.210 -13.256 4.769 1.00 97.94 165 PRO A O 1
ATOM 1331 N N . VAL A 1 166 ? 6.252 -11.787 3.071 1.00 98.19 166 VAL A N 1
ATOM 1332 C CA . VAL A 1 166 ? 6.222 -12.756 1.979 1.00 98.19 166 VAL A CA 1
ATOM 1333 C C . VAL A 1 166 ? 7.476 -12.557 1.151 1.00 98.19 166 VAL A C 1
ATOM 1335 O O . VAL A 1 166 ? 7.633 -11.556 0.447 1.00 98.19 166 VAL A O 1
ATOM 1338 N N . GLU A 1 167 ? 8.372 -13.530 1.260 1.00 98.31 167 GLU A N 1
ATOM 1339 C CA . GLU A 1 167 ? 9.547 -13.621 0.408 1.00 98.31 167 GLU A CA 1
ATOM 1340 C C . GLU A 1 167 ? 9.142 -14.100 -0.987 1.00 98.31 167 GLU A C 1
ATOM 1342 O O . GLU A 1 167 ? 8.307 -14.995 -1.148 1.00 98.31 167 GLU A O 1
ATOM 1347 N N . TYR A 1 168 ? 9.756 -13.510 -2.003 1.00 97.94 168 TYR A N 1
ATOM 1348 C CA . TYR A 1 168 ? 9.583 -13.884 -3.400 1.00 97.94 168 TYR A CA 1
ATOM 1349 C C . TYR A 1 168 ? 10.904 -13.691 -4.147 1.00 97.94 168 TYR A C 1
ATOM 1351 O O . TYR A 1 168 ? 11.846 -13.069 -3.647 1.00 97.94 168 TYR A O 1
ATOM 1359 N N . ASP A 1 169 ? 10.983 -14.235 -5.360 1.00 98.25 169 ASP A N 1
ATOM 1360 C CA . ASP A 1 169 ? 12.156 -14.084 -6.220 1.00 98.25 169 ASP A CA 1
ATOM 1361 C C . ASP A 1 169 ? 12.189 -12.680 -6.852 1.00 98.25 169 ASP A C 1
ATOM 1363 O O . ASP A 1 169 ? 11.831 -12.469 -8.013 1.00 98.25 169 ASP A O 1
ATOM 1367 N N . HIS A 1 170 ? 12.571 -11.694 -6.041 1.00 98.25 170 HIS A N 1
ATOM 1368 C CA . HIS A 1 170 ? 12.651 -10.291 -6.440 1.00 98.25 170 HIS A CA 1
ATOM 1369 C C . HIS A 1 170 ? 13.725 -10.050 -7.510 1.00 98.25 170 HIS A C 1
ATOM 1371 O O . HIS A 1 170 ? 13.530 -9.207 -8.382 1.00 98.25 170 HIS A O 1
ATOM 1377 N N . CYS A 1 171 ? 14.812 -10.831 -7.517 1.00 98.31 171 CYS A N 1
ATOM 1378 C CA . CYS A 1 171 ? 15.828 -10.792 -8.571 1.00 98.31 171 CYS A CA 1
ATOM 1379 C C . CYS A 1 171 ? 15.246 -11.211 -9.925 1.00 98.31 171 CYS A C 1
ATOM 1381 O O . CYS A 1 171 ? 15.513 -10.573 -10.946 1.00 98.31 171 CYS A O 1
ATOM 1383 N N . ARG A 1 172 ? 14.421 -12.265 -9.945 1.00 98.56 172 ARG A N 1
ATOM 1384 C CA . ARG A 1 172 ? 13.702 -12.663 -11.154 1.00 98.56 172 ARG A CA 1
ATOM 1385 C C . ARG A 1 172 ? 12.714 -11.587 -11.600 1.00 98.56 172 ARG A C 1
ATOM 1387 O O . ARG A 1 172 ? 12.730 -11.248 -12.780 1.00 98.56 172 ARG A O 1
ATOM 1394 N N . LEU A 1 173 ? 11.911 -11.025 -10.689 1.00 98.38 173 LEU A N 1
ATOM 1395 C CA . LEU A 1 173 ? 10.988 -9.930 -11.027 1.00 98.38 173 LEU A CA 1
ATOM 1396 C C . LEU A 1 173 ? 11.746 -8.730 -11.617 1.00 98.38 173 LEU A C 1
ATOM 1398 O O . LEU A 1 173 ? 11.349 -8.203 -12.651 1.00 98.38 173 LEU A O 1
ATOM 1402 N N . ALA A 1 174 ? 12.874 -8.339 -11.021 1.00 98.50 174 ALA A N 1
ATOM 1403 C CA . ALA A 1 174 ? 13.738 -7.283 -11.543 1.00 98.50 174 ALA A CA 1
ATOM 1404 C C . ALA A 1 174 ? 14.251 -7.595 -12.962 1.00 98.50 174 ALA A C 1
ATOM 1406 O O . ALA A 1 174 ? 14.254 -6.723 -13.834 1.00 98.50 174 ALA A O 1
ATOM 1407 N N . GLY A 1 175 ? 14.640 -8.847 -13.228 1.00 98.69 175 GLY A N 1
ATOM 1408 C CA . GLY A 1 175 ? 15.007 -9.313 -14.567 1.00 98.69 175 GLY A CA 1
ATOM 1409 C C . GLY A 1 175 ? 13.859 -9.218 -15.579 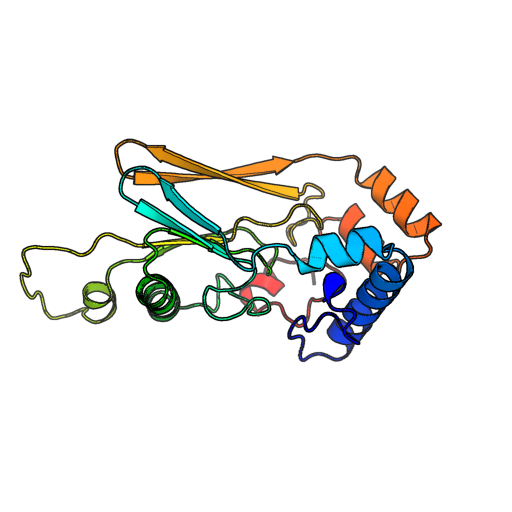1.00 98.69 175 GLY A C 1
ATOM 1410 O O . GLY A 1 175 ? 14.066 -8.734 -16.693 1.00 98.69 175 GLY A O 1
ATOM 1411 N N . GLU A 1 176 ? 12.648 -9.623 -15.189 1.00 98.38 176 GLU A N 1
ATOM 1412 C CA . GLU A 1 176 ? 11.435 -9.527 -16.016 1.00 98.38 176 GLU A CA 1
ATOM 1413 C C . GLU A 1 176 ? 11.077 -8.059 -16.313 1.00 98.38 176 GLU A C 1
ATOM 1415 O O . GLU A 1 176 ? 10.837 -7.700 -17.464 1.00 98.38 176 GLU A O 1
ATOM 1420 N N . MET A 1 177 ? 11.157 -7.172 -15.317 1.00 98.25 177 MET A N 1
ATOM 1421 C CA . MET A 1 177 ? 10.926 -5.734 -15.500 1.00 98.25 177 MET A CA 1
ATOM 1422 C C . MET A 1 177 ? 11.915 -5.097 -16.486 1.00 98.25 177 MET A C 1
ATOM 1424 O O . MET A 1 177 ? 11.514 -4.277 -17.316 1.00 98.25 177 MET A O 1
ATOM 1428 N N . ARG A 1 178 ? 13.198 -5.487 -16.440 1.00 98.44 178 ARG A N 1
ATOM 1429 C CA . ARG A 1 178 ? 14.204 -5.034 -17.418 1.00 98.44 178 ARG A CA 1
ATOM 1430 C C . ARG A 1 178 ? 13.926 -5.575 -18.820 1.00 98.44 178 ARG A C 1
ATOM 1432 O O . ARG A 1 178 ? 14.105 -4.842 -19.792 1.00 98.44 178 ARG A O 1
ATOM 1439 N N . ALA A 1 179 ? 13.475 -6.825 -18.940 1.00 98.44 179 ALA A N 1
ATOM 1440 C CA . ALA A 1 179 ? 13.091 -7.411 -20.226 1.00 98.44 179 ALA A CA 1
ATOM 1441 C C . ALA A 1 179 ? 11.916 -6.653 -20.872 1.00 98.44 179 ALA A C 1
ATOM 1443 O O . ALA A 1 179 ? 11.940 -6.403 -22.079 1.00 98.44 179 ALA A O 1
ATOM 1444 N N . GLU A 1 180 ? 10.966 -6.194 -20.054 1.00 97.81 180 GLU A N 1
ATOM 1445 C CA . GLU A 1 180 ? 9.839 -5.335 -20.450 1.00 97.81 180 GLU A CA 1
ATOM 1446 C C . GLU A 1 180 ? 10.213 -3.850 -20.616 1.00 97.81 180 GLU A C 1
ATOM 1448 O O . GLU A 1 180 ? 9.368 -3.014 -20.937 1.00 97.81 180 GLU A O 1
ATOM 1453 N N . ARG A 1 181 ? 11.498 -3.501 -20.444 1.00 97.50 181 ARG A N 1
ATOM 1454 C CA . ARG A 1 181 ? 12.037 -2.136 -20.583 1.00 97.50 181 ARG A CA 1
ATOM 1455 C C . ARG A 1 181 ? 11.360 -1.117 -19.660 1.00 97.50 181 ARG A C 1
ATOM 1457 O O . ARG A 1 181 ? 11.234 0.057 -20.017 1.00 97.50 181 ARG A O 1
ATOM 1464 N N . LEU A 1 182 ? 10.937 -1.552 -18.474 1.00 97.75 182 LEU A N 1
ATOM 1465 C CA . LEU A 1 182 ? 10.458 -0.645 -17.436 1.00 97.75 182 LEU A CA 1
ATOM 1466 C C . LEU A 1 182 ? 11.621 0.209 -16.888 1.00 97.75 182 LEU A C 1
ATOM 1468 O O . LEU A 1 182 ? 12.764 -0.252 -16.894 1.00 97.75 182 LEU A O 1
ATOM 1472 N N . PRO A 1 183 ? 11.356 1.444 -16.415 1.00 97.94 183 PRO A N 1
ATOM 1473 C CA . PRO A 1 183 ? 12.378 2.318 -15.838 1.00 97.94 183 PRO A CA 1
ATOM 1474 C C . PRO A 1 183 ? 13.216 1.650 -14.744 1.00 97.94 183 PRO A C 1
ATOM 1476 O O . PRO A 1 183 ? 12.677 0.971 -13.866 1.00 97.94 183 PRO A O 1
ATOM 1479 N N . GLU A 1 184 ? 14.525 1.913 -14.754 1.00 97.94 184 GLU A N 1
ATOM 1480 C CA . GLU A 1 184 ? 15.463 1.356 -13.771 1.00 97.94 184 GLU A CA 1
ATOM 1481 C C . GLU A 1 184 ? 15.129 1.811 -12.345 1.00 97.94 184 GLU A C 1
ATOM 1483 O O . GLU A 1 184 ? 15.402 1.089 -11.391 1.00 97.94 184 GLU A O 1
ATOM 1488 N N . GLU A 1 185 ? 14.469 2.959 -12.170 1.00 97.31 185 GLU A N 1
ATOM 1489 C CA . GLU A 1 185 ? 13.958 3.376 -10.871 1.00 97.31 185 GLU A CA 1
ATOM 1490 C C . GLU A 1 185 ? 12.987 2.330 -10.290 1.00 97.31 185 GLU A C 1
ATOM 1492 O O . GLU A 1 185 ? 13.158 1.906 -9.143 1.00 97.31 185 GLU A O 1
ATOM 1497 N N . PHE A 1 186 ? 12.023 1.829 -11.070 1.00 97.62 186 PHE A N 1
ATOM 1498 C CA . PHE A 1 186 ? 11.120 0.778 -10.587 1.00 97.62 186 PHE A CA 1
ATOM 1499 C C . PHE A 1 186 ? 11.881 -0.502 -10.246 1.00 97.62 186 PHE A C 1
ATOM 1501 O O . PHE A 1 186 ? 11.621 -1.107 -9.207 1.00 97.62 186 PHE A O 1
ATOM 1508 N N . VAL A 1 187 ? 12.847 -0.880 -11.085 1.00 98.31 187 VAL A N 1
ATOM 1509 C CA . VAL A 1 187 ? 13.670 -2.079 -10.883 1.00 98.31 187 VAL A CA 1
ATOM 1510 C C . VAL A 1 187 ? 14.495 -1.974 -9.599 1.00 98.31 187 VAL A C 1
ATOM 1512 O O . VAL A 1 187 ? 14.461 -2.876 -8.766 1.00 98.31 187 VAL A O 1
ATOM 1515 N N . THR A 1 188 ? 15.142 -0.830 -9.379 1.00 97.81 188 THR A N 1
ATOM 1516 C CA . THR A 1 188 ? 15.942 -0.554 -8.178 1.00 97.81 188 THR A CA 1
ATOM 1517 C C . THR A 1 188 ? 15.093 -0.667 -6.913 1.00 97.81 188 THR A C 1
ATOM 1519 O O . THR A 1 188 ? 15.570 -1.168 -5.897 1.00 97.81 188 THR A O 1
ATOM 1522 N N . THR A 1 189 ? 13.819 -0.258 -6.961 1.00 97.25 189 THR A N 1
ATOM 1523 C CA . THR A 1 189 ? 12.906 -0.427 -5.819 1.00 97.25 189 THR A CA 1
ATOM 1524 C C . THR A 1 189 ? 12.708 -1.903 -5.466 1.00 97.25 189 THR A C 1
ATOM 1526 O O . THR A 1 189 ? 12.749 -2.257 -4.289 1.00 97.25 189 THR A O 1
ATOM 1529 N N . ILE A 1 190 ? 12.531 -2.768 -6.467 1.00 98.12 190 ILE A N 1
ATOM 1530 C CA . ILE A 1 190 ? 12.377 -4.215 -6.264 1.00 98.12 190 ILE A CA 1
ATOM 1531 C C . ILE A 1 190 ? 13.671 -4.854 -5.745 1.00 98.12 190 ILE A C 1
ATOM 1533 O O . ILE A 1 190 ? 13.621 -5.708 -4.864 1.00 98.12 190 ILE A O 1
ATOM 1537 N N . GLU A 1 191 ? 14.830 -4.428 -6.250 1.00 97.88 191 GLU A N 1
ATOM 1538 C CA . GLU A 1 191 ? 16.129 -5.000 -5.868 1.00 97.88 191 GLU A CA 1
ATOM 1539 C C . GLU A 1 191 ? 16.613 -4.572 -4.483 1.00 97.88 191 GLU A C 1
ATOM 1541 O O . GLU A 1 191 ? 17.349 -5.310 -3.832 1.00 97.88 191 GLU A O 1
ATOM 1546 N N . THR A 1 192 ? 16.232 -3.376 -4.035 1.00 97.25 192 THR A N 1
ATOM 1547 C CA . THR A 1 192 ? 16.810 -2.775 -2.824 1.00 97.25 192 THR A CA 1
ATOM 1548 C C . THR A 1 192 ? 15.835 -2.661 -1.662 1.00 97.25 192 THR A C 1
ATOM 1550 O O . THR A 1 192 ? 16.279 -2.462 -0.534 1.00 97.25 192 THR A O 1
ATOM 1553 N N . GLY A 1 193 ? 14.523 -2.729 -1.912 1.00 96.44 193 GLY A N 1
ATOM 1554 C CA . GLY A 1 193 ? 13.524 -2.383 -0.900 1.00 96.44 193 GLY A CA 1
ATOM 1555 C C . GLY A 1 193 ? 13.483 -0.888 -0.564 1.00 96.44 193 GLY A C 1
ATOM 1556 O O . GLY A 1 193 ? 12.870 -0.487 0.420 1.00 96.44 193 GLY A O 1
ATOM 1557 N N . TRP A 1 194 ? 14.150 -0.038 -1.349 1.00 96.44 194 TRP A N 1
ATOM 1558 C CA . TRP A 1 194 ? 14.096 1.411 -1.192 1.00 96.44 194 TRP A CA 1
ATOM 1559 C C . TRP A 1 194 ? 13.379 2.037 -2.365 1.00 96.44 194 TRP A C 1
ATOM 1561 O O . TRP A 1 194 ? 13.701 1.800 -3.526 1.00 96.44 194 TRP A O 1
ATOM 1571 N N . TRP A 1 195 ? 12.399 2.870 -2.061 1.00 95.19 195 TRP A N 1
ATOM 1572 C CA . TRP A 1 195 ? 11.657 3.573 -3.085 1.00 95.19 195 TRP A CA 1
ATOM 1573 C C . TRP A 1 195 ? 12.549 4.599 -3.780 1.00 95.19 195 TRP A C 1
ATOM 1575 O O . TRP A 1 195 ? 13.269 5.363 -3.146 1.00 95.19 195 TRP A O 1
ATOM 1585 N N . THR A 1 196 ? 12.461 4.631 -5.101 1.00 94.31 196 THR A N 1
ATOM 1586 C CA . THR A 1 196 ? 13.197 5.562 -5.979 1.00 94.31 196 THR A C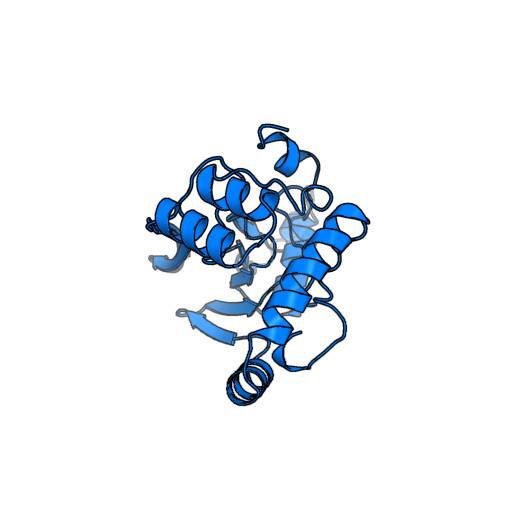A 1
ATOM 1587 C C . THR A 1 196 ? 12.258 6.499 -6.748 1.00 94.31 196 THR A C 1
ATOM 1589 O O . THR A 1 196 ? 12.678 7.526 -7.287 1.00 94.31 196 THR A O 1
ATOM 1592 N N . THR A 1 197 ? 10.971 6.151 -6.787 1.00 92.75 197 THR A N 1
ATOM 1593 C CA . THR A 1 197 ? 9.873 6.930 -7.364 1.00 92.75 197 THR A CA 1
ATOM 1594 C C . THR A 1 197 ? 8.773 7.115 -6.329 1.00 92.75 197 THR A C 1
ATOM 1596 O O . THR A 1 197 ? 8.651 6.310 -5.397 1.00 92.75 197 THR A O 1
ATOM 1599 N N . CYS A 1 198 ? 7.925 8.128 -6.523 1.00 87.81 198 CYS A N 1
ATOM 1600 C CA . CYS A 1 198 ? 6.833 8.433 -5.599 1.00 87.81 198 CYS A CA 1
ATOM 1601 C C . CYS A 1 198 ? 7.353 8.757 -4.190 1.00 87.81 198 CYS A C 1
ATOM 1603 O O . CYS A 1 198 ? 6.788 8.306 -3.198 1.00 87.81 198 CYS A O 1
ATOM 1605 N N . LEU A 1 199 ? 8.487 9.460 -4.107 1.00 90.50 199 LEU A N 1
ATOM 1606 C CA . LEU A 1 199 ? 9.093 9.870 -2.838 1.00 90.50 199 LEU A CA 1
ATOM 1607 C C . LEU A 1 199 ? 8.539 11.209 -2.364 1.00 90.50 199 LEU A C 1
ATOM 1609 O O . LEU A 1 199 ? 8.536 11.475 -1.158 1.00 90.50 199 LEU A O 1
ATOM 1613 N N . GLU A 1 200 ? 8.052 12.044 -3.286 1.00 90.31 200 GLU A N 1
ATOM 1614 C CA . GLU A 1 200 ? 7.608 13.385 -2.933 1.00 90.31 200 GLU A CA 1
ATOM 1615 C C . GLU A 1 200 ? 6.292 13.383 -2.153 1.00 90.31 200 GLU A C 1
ATOM 1617 O O . GLU A 1 200 ? 6.080 14.227 -1.282 1.00 90.31 200 GLU A O 1
ATOM 1622 N N . ILE A 1 201 ? 5.481 12.343 -2.344 1.00 90.25 201 ILE A N 1
ATOM 1623 C CA . ILE A 1 201 ? 4.277 12.089 -1.551 1.00 90.25 201 ILE A CA 1
ATOM 1624 C C . ILE A 1 201 ? 4.545 11.708 -0.084 1.00 90.25 201 ILE A C 1
ATOM 1626 O O . ILE A 1 201 ? 3.653 11.853 0.754 1.00 90.25 201 ILE A O 1
ATOM 1630 N N . LEU A 1 202 ? 5.740 11.197 0.249 1.00 92.38 202 LEU A N 1
ATOM 1631 C CA . LEU A 1 202 ? 6.044 10.747 1.608 1.00 92.38 202 LEU A CA 1
ATOM 1632 C C . LEU A 1 202 ? 6.109 11.950 2.559 1.00 92.38 202 LEU A C 1
ATOM 1634 O O . LEU A 1 202 ? 6.910 12.865 2.319 1.00 92.38 202 LEU A O 1
ATOM 1638 N N . PRO A 1 203 ? 5.370 11.940 3.687 1.00 93.50 203 PRO A N 1
ATOM 1639 C CA . PRO A 1 203 ? 5.557 12.951 4.712 1.00 93.50 203 PRO A CA 1
ATOM 1640 C C . PRO A 1 203 ? 6.972 12.879 5.287 1.00 93.50 203 PRO A C 1
ATOM 1642 O O . PRO A 1 203 ? 7.645 11.846 5.261 1.00 93.50 203 PRO A O 1
ATOM 1645 N N . SER A 1 204 ? 7.435 13.987 5.868 1.00 92.31 204 SER A N 1
ATOM 1646 C CA . SER A 1 204 ? 8.835 14.114 6.280 1.00 92.31 204 SER A CA 1
ATOM 1647 C C . SER A 1 204 ? 9.286 13.061 7.300 1.00 92.31 204 SER A C 1
ATOM 1649 O O . SER A 1 204 ? 10.479 12.783 7.374 1.00 92.31 204 SER A O 1
ATOM 1651 N N . LYS A 1 205 ? 8.384 12.495 8.120 1.00 92.88 205 LYS A N 1
ATOM 1652 C CA . LYS A 1 205 ? 8.757 11.437 9.077 1.00 92.88 205 LYS A CA 1
ATOM 1653 C C . LYS A 1 205 ? 8.981 10.095 8.376 1.00 92.88 205 LYS A C 1
ATOM 1655 O O . LYS A 1 205 ? 9.973 9.447 8.687 1.00 92.88 205 LYS A O 1
ATOM 1660 N N . GLU A 1 206 ? 8.112 9.700 7.448 1.00 93.62 206 GLU A N 1
ATOM 1661 C CA . GLU A 1 206 ? 8.260 8.486 6.640 1.00 93.62 206 GLU A CA 1
ATOM 1662 C C . GLU A 1 206 ? 9.466 8.600 5.710 1.00 93.62 206 GLU A C 1
ATOM 1664 O O . GLU A 1 206 ? 10.263 7.670 5.645 1.00 93.62 206 GLU A O 1
ATOM 1669 N N . ARG A 1 207 ? 9.660 9.759 5.062 1.00 90.31 207 ARG A N 1
ATOM 1670 C CA . ARG A 1 207 ? 10.803 9.981 4.164 1.00 90.31 207 ARG A CA 1
ATOM 167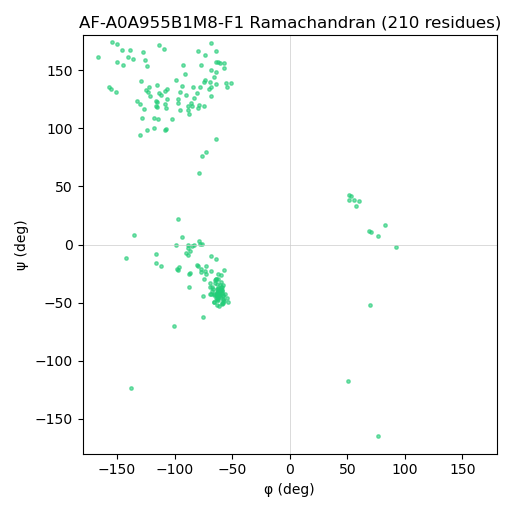1 C C . ARG A 1 207 ? 12.141 9.777 4.877 1.00 90.31 207 ARG A C 1
ATOM 1673 O O . ARG A 1 207 ? 12.990 9.061 4.373 1.00 90.31 207 ARG A O 1
ATOM 1680 N N . ARG A 1 208 ? 12.285 10.296 6.103 1.00 88.19 208 ARG A N 1
ATOM 1681 C CA . ARG A 1 208 ? 13.504 10.139 6.925 1.00 88.19 208 ARG A CA 1
ATOM 1682 C C . ARG A 1 208 ? 13.829 8.702 7.345 1.00 88.19 208 ARG A C 1
ATOM 1684 O O . ARG A 1 208 ? 14.908 8.483 7.884 1.00 88.19 208 ARG A O 1
ATOM 1691 N N . ARG A 1 209 ? 12.904 7.748 7.184 1.00 85.19 209 ARG A N 1
ATOM 1692 C CA . ARG A 1 209 ? 13.197 6.319 7.395 1.00 85.19 209 ARG A CA 1
ATOM 1693 C C . ARG A 1 209 ? 13.969 5.726 6.210 1.00 85.19 209 ARG A C 1
ATOM 1695 O O . ARG A 1 209 ? 14.623 4.704 6.383 1.00 85.19 209 ARG A O 1
ATOM 1702 N N . GLY A 1 210 ? 13.884 6.366 5.041 1.00 78.19 210 GLY A N 1
ATOM 1703 C CA . GLY A 1 210 ? 14.613 6.001 3.835 1.00 78.19 210 GLY A CA 1
ATOM 1704 C C . GLY A 1 210 ? 16.067 6.486 3.832 1.00 78.19 210 GLY A C 1
ATOM 1705 O O . GLY A 1 210 ? 16.448 7.336 4.638 1.00 78.19 210 GLY A O 1
ATOM 1706 N N . PRO A 1 211 ? 16.891 5.966 2.911 1.00 75.94 211 PRO A N 1
ATOM 1707 C CA . PRO A 1 211 ? 18.298 6.331 2.770 1.00 75.94 211 PRO A CA 1
ATOM 1708 C C . PRO A 1 211 ? 18.515 7.678 2.058 1.00 75.94 211 PRO A C 1
ATOM 1710 O O . PRO A 1 211 ? 19.669 8.068 1.871 1.00 75.9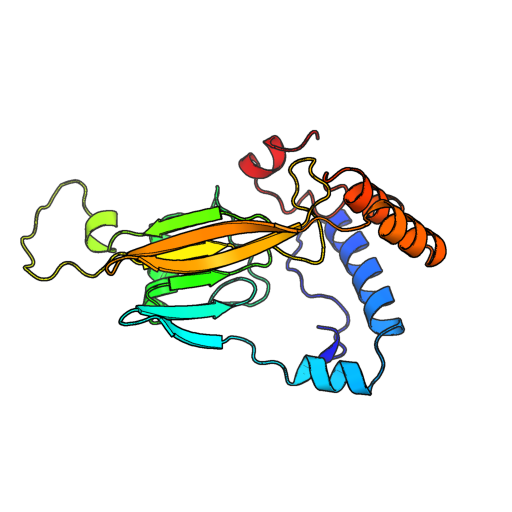4 211 PRO A O 1
ATOM 1713 N N . PHE A 1 212 ? 17.439 8.365 1.651 1.00 61.31 212 PHE A N 1
ATOM 1714 C CA . PHE A 1 212 ? 17.450 9.594 0.851 1.00 61.31 212 PHE A CA 1
ATOM 1715 C C . PHE A 1 212 ? 16.632 10.708 1.513 1.00 61.31 212 PHE A C 1
ATOM 1717 O O . PHE A 1 212 ? 15.474 10.443 1.916 1.00 61.31 212 PHE A O 1
#

Mean predicted aligned error: 5.16 Å

Radius of gyration: 19.21 Å; Cα contacts (8 Å, |Δi|>4): 367; chains: 1; bounding box: 40×32×57 Å

Secondary structure (DSSP, 8-state):
-GGGT-SS------SHHHHHHHHHHHHHHHHHS-HHHHHHHHSS-SEEEEEETTEEEEEESS-SS-TT----TTT--HHHHHHHHHHTT-SEEEE-SS---EEEEE--HHHHH-SS-----S-PPPPEEEEE---SSS--TTS---EEEEEEEEETTEEEEEEEEE---HHHHHHHHHHTT--HHHHHHHHHS---SS-TTS-HHHHTTS--

pLDDT: mean 91.49, std 11.25, range [45.5, 98.69]

Solvent-accessible surface area (backbone atoms only — not comparable to full-atom values): 12164 Å²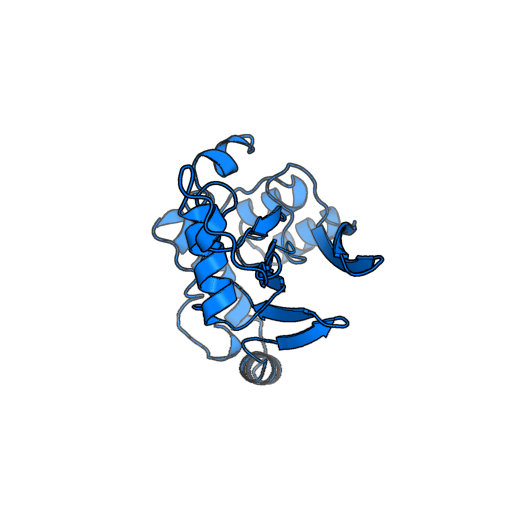 total; per-residue (Å²): 64,68,37,74,66,51,98,49,62,69,68,70,67,86,46,70,69,34,43,52,56,48,44,54,56,38,54,52,48,50,75,72,50,51,74,68,58,22,51,55,57,52,71,53,73,80,57,49,76,50,68,62,84,95,38,34,34,34,39,29,43,12,38,90,88,38,64,54,39,77,69,49,81,89,79,54,50,63,69,59,54,38,51,50,28,58,78,59,70,27,39,30,40,39,25,26,74,65,30,58,63,51,73,45,84,25,66,37,69,67,68,75,72,44,96,81,68,90,72,90,63,96,70,76,68,74,61,28,36,44,31,31,40,23,28,77,91,49,39,32,64,71,57,42,55,38,22,35,43,60,49,80,45,76,57,95,88,38,80,44,81,43,82,43,80,44,83,69,69,34,68,57,52,32,52,53,39,54,74,72,67,51,61,64,50,64,35,47,20,39,69,43,2,38,71,69,63,61,60,80,79,45,53,75,69,65,34,66,66,40,100,108

Foldseek 3Di:
DLLVPDQFPPLVDPDPQQRVLRNLVVVVCNVPQDNVNSPVVVPDDQWDWDDQDPFIEIEHEDALVDNNHHDDPPPDDLLNNQVRCVVSVGLEYEYESLLAWDKDWRFDVVVVVDPDDPDPDVDGDDIGMYIHAGDQPFFAQQFDLWTWGWDWHQDPNDIDIDIDTDDDPLVVVLVVCVVVVHDVQRSCRNVGVHHSHPLVVDDPVSSVSHPD

Nearest PDB structures (foldseek):
  1nnw-assembly1_A  TM=7.634E-01  e=4.715E-08  Pyrococcus furiosus
  2gju-assembly1_A  TM=7.561E-01  e=2.429E-07  Pyrococcus horikoshii OT3
  3qfo-assembly1_B  TM=7.533E-01  e=5.055E-06  Streptococcus pneumoniae R6
  8tka-assembly1_A  TM=4.316E-01  e=2.828E+00  Mammalian orthoreovirus 1
  8foh-assembly1_1  TM=3.507E-01  e=6.617E+00  Saccharomyces cerevisiae

Sequence (212 aa):
SIGNELNDCQCGYTDPRDNYFAQISYDYTQAHTSAEHRRYLRDLPTEIRFRLNERRVLLCHGSPRRTNEFVWESSSSNQFLRRLADEAEADIVCATHTGIKWERTLPSIEELSDSTVSTQSSITEPDAHWINVGVLGRPENDGRTCVWYTLLEDVAGSPRTTFVPVEYDHCRLAGEMRAERLPEEFVTTIETGWWTTCLEILPSKERRRGPF